Protein AF-A0A953BHZ5-F1 (afdb_monomer_lite)

Secondary structure (DSSP, 8-state):
-PPP-PPPPPPPPP----------PPP---HHHHHHHHHHHHHHHHHHHHHHHHHHHHHHHHHHHTS--TT-TT---PPPPPGGGSPPGGGGTTTEEEEETT--EEE-SEEEEEP-SS-S-HHHHHHH--EEEEE-TTS-EEEEEGGGEEEEEE--HHHHHHHHHHHHHHHHHHHTTTT---TTHHHHHHTTS--PPPPPPP-PPP-

Structure (mmCIF, N/CA/C/O backbone):
data_AF-A0A953BHZ5-F1
#
_entry.id   AF-A0A953BHZ5-F1
#
loop_
_atom_site.group_PDB
_atom_site.id
_atom_site.type_symbol
_atom_site.label_atom_id
_atom_site.label_alt_id
_atom_site.label_comp_id
_atom_site.label_asym_id
_atom_site.label_entity_id
_atom_site.label_seq_id
_atom_site.pdbx_PDB_ins_code
_atom_site.Cartn_x
_atom_site.Cartn_y
_atom_site.Cartn_z
_atom_site.occupancy
_atom_site.B_iso_or_equiv
_atom_site.auth_seq_id
_atom_site.auth_comp_id
_atom_site.auth_asym_id
_atom_site.auth_atom_id
_atom_site.pdbx_PDB_model_num
ATOM 1 N N . MET A 1 1 ? 44.489 64.946 13.881 1.00 49.59 1 MET A N 1
ATOM 2 C CA . MET A 1 1 ? 44.873 63.813 13.007 1.00 49.59 1 MET A CA 1
ATOM 3 C C . MET A 1 1 ? 43.611 63.263 12.348 1.00 49.59 1 MET A C 1
ATOM 5 O O . MET A 1 1 ? 42.701 62.880 13.067 1.00 49.59 1 MET A O 1
ATOM 9 N N . LYS A 1 2 ? 43.493 63.320 11.013 1.00 44.53 2 LYS A N 1
ATOM 10 C CA . LYS A 1 2 ? 42.310 62.836 10.271 1.00 44.53 2 LYS A CA 1
ATOM 11 C C . LYS A 1 2 ? 42.587 61.427 9.719 1.00 44.53 2 LYS A C 1
ATOM 13 O O . LYS A 1 2 ? 43.644 61.246 9.113 1.00 44.53 2 LYS A O 1
ATOM 18 N N . PRO A 1 3 ? 41.686 60.444 9.890 1.00 64.62 3 PRO A N 1
ATOM 19 C CA . PRO A 1 3 ? 41.911 59.090 9.399 1.00 64.62 3 PRO A CA 1
ATOM 20 C C . PRO A 1 3 ? 41.719 59.022 7.876 1.00 64.62 3 PRO A C 1
ATOM 22 O O . PRO A 1 3 ? 40.697 59.449 7.335 1.00 64.62 3 PRO A O 1
ATOM 25 N N . ARG A 1 4 ? 42.722 58.481 7.175 1.00 62.97 4 ARG A N 1
ATOM 26 C CA . ARG A 1 4 ? 42.679 58.184 5.735 1.00 62.97 4 ARG A CA 1
ATOM 27 C C . ARG A 1 4 ? 41.735 57.003 5.485 1.00 62.97 4 ARG A C 1
ATOM 29 O O . ARG A 1 4 ? 41.960 55.902 5.976 1.00 62.97 4 ARG A O 1
ATOM 36 N N . ARG A 1 5 ? 40.677 57.238 4.707 1.00 63.53 5 ARG A N 1
ATOM 37 C CA . ARG A 1 5 ? 39.703 56.226 4.273 1.0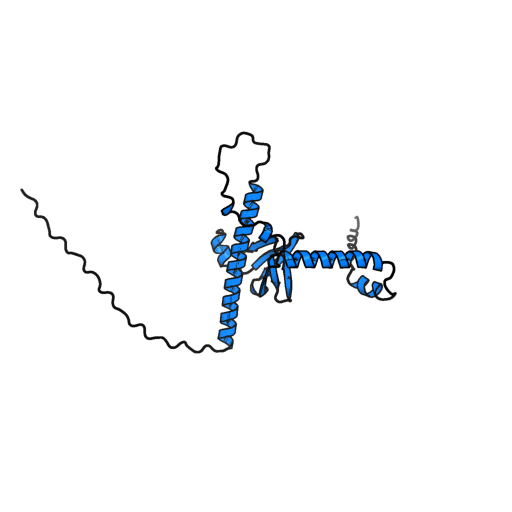0 63.53 5 ARG A CA 1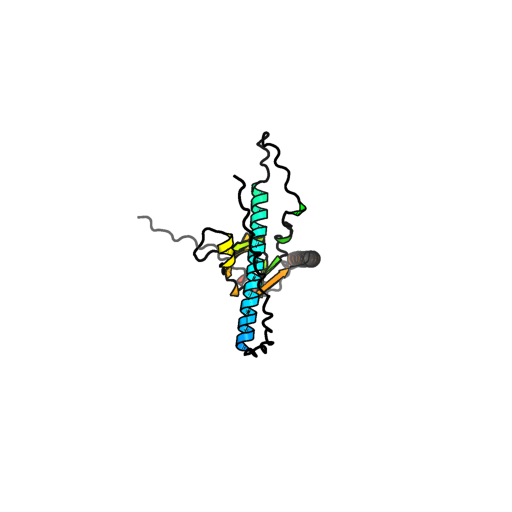
ATOM 38 C C . ARG A 1 5 ? 40.281 55.454 3.079 1.00 63.53 5 ARG A C 1
ATOM 40 O O . ARG A 1 5 ? 40.497 56.045 2.025 1.00 63.53 5 ARG A O 1
ATOM 47 N N . ASN A 1 6 ? 40.531 54.154 3.241 1.00 61.38 6 ASN A N 1
ATOM 48 C CA . ASN A 1 6 ? 40.990 53.287 2.150 1.00 61.38 6 ASN A CA 1
ATOM 49 C C . ASN A 1 6 ? 39.843 52.965 1.168 1.00 61.38 6 ASN A C 1
ATOM 51 O O . ASN A 1 6 ? 38.732 52.654 1.612 1.00 61.38 6 ASN A O 1
ATOM 55 N N . PRO A 1 7 ? 40.087 52.997 -0.156 1.00 68.69 7 PRO A N 1
ATOM 56 C CA . PRO A 1 7 ? 39.079 52.664 -1.156 1.00 68.69 7 PRO A CA 1
ATOM 57 C C . PRO A 1 7 ? 38.814 51.149 -1.175 1.00 68.69 7 PRO A C 1
ATOM 59 O O . PRO A 1 7 ? 39.705 50.342 -1.436 1.00 68.69 7 PRO A O 1
ATOM 62 N N . ARG A 1 8 ? 37.565 50.753 -0.897 1.00 66.50 8 ARG A N 1
ATOM 63 C CA . ARG A 1 8 ? 37.093 49.364 -1.017 1.00 66.50 8 ARG A CA 1
ATOM 64 C C . ARG A 1 8 ? 37.130 48.928 -2.489 1.00 66.50 8 ARG A C 1
ATOM 66 O O . ARG A 1 8 ? 36.392 49.472 -3.309 1.00 66.50 8 ARG A O 1
ATOM 73 N N . LYS A 1 9 ? 37.955 47.924 -2.811 1.00 69.81 9 LYS A N 1
ATOM 74 C CA . LYS A 1 9 ? 37.914 47.197 -4.092 1.00 69.81 9 LYS A CA 1
ATOM 75 C C . LYS A 1 9 ? 36.549 46.515 -4.231 1.00 69.81 9 LYS A C 1
ATOM 77 O O . LYS A 1 9 ? 36.173 45.716 -3.377 1.00 69.81 9 LYS A O 1
ATOM 82 N N . LYS A 1 10 ? 35.803 46.846 -5.289 1.00 70.94 10 LYS A N 1
ATOM 83 C CA . LYS A 1 10 ? 34.550 46.160 -5.631 1.00 70.94 10 LYS A CA 1
ATOM 84 C C . LYS A 1 10 ? 34.879 44.720 -6.066 1.00 70.94 10 LYS A C 1
ATOM 86 O O . LYS A 1 10 ? 35.786 44.562 -6.884 1.00 70.94 10 LYS A O 1
ATOM 91 N N . PRO A 1 11 ? 34.198 43.689 -5.538 1.00 69.75 11 PRO A N 1
ATOM 92 C CA . PRO A 1 11 ? 34.413 42.313 -5.972 1.00 69.75 11 PRO A CA 1
ATOM 93 C C . PRO A 1 11 ? 33.976 42.162 -7.433 1.00 69.75 11 PRO A C 1
ATOM 95 O O . PRO A 1 11 ? 32.885 42.591 -7.812 1.00 69.75 11 PRO A O 1
ATOM 98 N N . ALA A 1 12 ? 34.856 41.595 -8.258 1.00 73.38 12 ALA A N 1
ATOM 99 C CA . ALA A 1 12 ? 34.565 41.286 -9.650 1.00 73.38 12 ALA A CA 1
ATOM 100 C C . ALA A 1 12 ? 33.482 40.200 -9.707 1.00 73.38 12 ALA A C 1
ATOM 102 O O . ALA A 1 12 ? 33.640 39.129 -9.123 1.00 73.38 12 ALA A O 1
ATOM 103 N N . ILE A 1 13 ? 32.374 40.495 -10.386 1.00 72.50 13 ILE A N 1
ATOM 104 C CA . ILE A 1 13 ? 31.293 39.539 -10.630 1.00 72.50 13 ILE A CA 1
ATOM 105 C C . ILE A 1 13 ? 31.841 38.489 -11.609 1.00 72.50 13 ILE A C 1
ATOM 107 O O . ILE A 1 13 ? 32.230 38.871 -12.715 1.00 72.50 13 ILE A O 1
ATOM 111 N N . PRO A 1 14 ? 31.912 37.196 -11.241 1.00 72.25 14 PRO A N 1
ATOM 112 C CA . PRO A 1 14 ? 32.393 36.168 -12.149 1.00 72.25 14 PRO A CA 1
ATOM 113 C C . PRO A 1 14 ? 31.423 36.047 -13.326 1.00 72.25 14 PRO A 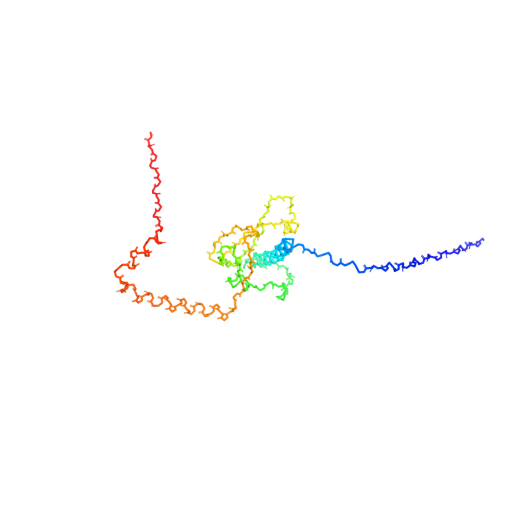C 1
ATOM 115 O O . PRO A 1 14 ? 30.238 35.745 -13.165 1.00 72.25 14 PRO A O 1
ATOM 118 N N . THR A 1 15 ? 31.933 36.315 -14.523 1.00 69.88 15 THR A N 1
ATOM 119 C CA . THR A 1 15 ? 31.219 36.157 -15.786 1.00 69.88 15 THR A CA 1
ATOM 120 C C . THR A 1 15 ? 30.812 34.693 -15.920 1.00 69.88 15 THR A C 1
ATOM 122 O O . THR A 1 15 ? 31.653 33.806 -16.031 1.00 69.88 15 THR A O 1
ATOM 125 N N . ARG A 1 16 ? 29.503 34.432 -15.856 1.00 66.44 16 ARG A N 1
ATOM 126 C CA . ARG A 1 16 ? 28.899 33.101 -15.965 1.00 66.44 16 ARG A CA 1
ATOM 127 C C . ARG A 1 16 ? 29.216 32.509 -17.340 1.00 66.44 16 ARG A C 1
ATOM 129 O O . ARG A 1 16 ? 28.520 32.789 -18.314 1.00 66.44 16 ARG A O 1
ATOM 136 N N . THR A 1 17 ? 30.264 31.693 -17.410 1.00 70.19 17 THR A N 1
ATOM 137 C CA . THR A 1 17 ? 30.635 30.904 -18.586 1.00 70.19 17 THR A CA 1
ATOM 138 C C . THR A 1 17 ? 29.455 30.009 -18.959 1.00 70.19 17 THR A C 1
ATOM 140 O O . THR A 1 17 ? 29.162 29.023 -18.283 1.00 70.19 17 THR A O 1
ATOM 143 N N . LYS A 1 18 ? 28.722 30.377 -2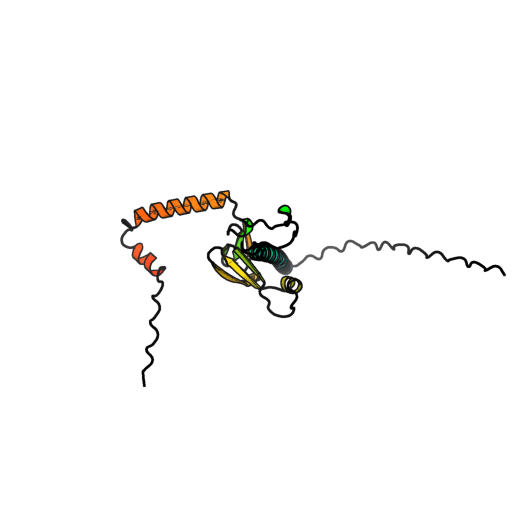0.017 1.00 63.72 18 LYS A N 1
ATOM 144 C CA . LYS A 1 18 ? 27.714 29.512 -20.637 1.00 63.72 18 LYS A CA 1
ATOM 145 C C . LYS A 1 18 ? 28.452 28.344 -21.289 1.00 63.72 18 LYS A C 1
ATOM 147 O O . LYS A 1 18 ? 28.845 28.424 -22.447 1.00 63.72 18 LYS A O 1
ATOM 152 N N . LEU A 1 19 ? 28.653 27.267 -20.534 1.00 69.12 19 LEU A N 1
ATOM 153 C CA . LEU A 1 19 ? 28.987 25.966 -21.098 1.00 69.12 19 LEU A CA 1
ATOM 154 C C . LEU A 1 19 ? 27.806 25.548 -21.977 1.00 69.12 19 LEU A C 1
ATOM 156 O O . LEU A 1 19 ? 26.743 25.182 -21.476 1.00 69.12 19 LEU A O 1
ATOM 160 N N . ALA A 1 20 ? 27.979 25.679 -23.292 1.00 65.94 20 ALA A N 1
ATOM 161 C CA . ALA A 1 20 ? 27.072 25.121 -24.278 1.00 65.94 20 ALA A CA 1
ATOM 162 C C . ALA A 1 20 ? 27.096 23.599 -24.105 1.00 65.94 20 ALA A C 1
ATOM 164 O O . ALA A 1 20 ? 27.998 22.910 -24.574 1.00 65.94 20 ALA A O 1
ATOM 165 N N . ARG A 1 21 ? 26.140 23.082 -23.331 1.00 70.88 21 ARG A N 1
ATOM 166 C CA . ARG A 1 21 ? 25.959 21.652 -23.124 1.00 70.88 21 ARG A CA 1
ATOM 167 C C . ARG A 1 21 ? 25.424 21.094 -24.438 1.00 70.88 21 ARG A C 1
ATOM 169 O O . ARG A 1 21 ? 24.239 21.234 -24.727 1.00 70.88 21 ARG A O 1
ATOM 176 N N . SER A 1 22 ? 26.315 20.538 -25.256 1.00 70.12 22 SER A N 1
ATOM 177 C CA . SER A 1 22 ? 25.935 19.807 -26.462 1.00 70.12 22 SER A CA 1
ATOM 178 C C . SER A 1 22 ? 24.853 18.786 -26.096 1.00 70.12 22 SER A C 1
ATOM 180 O O . SER A 1 22 ? 24.997 18.126 -25.060 1.00 70.12 22 SER A O 1
ATOM 182 N N . PRO A 1 23 ? 23.772 18.658 -26.886 1.00 73.31 23 PRO A N 1
ATOM 183 C CA . PRO A 1 23 ? 22.735 17.674 -26.618 1.00 73.31 23 PRO A CA 1
ATOM 184 C C . PRO A 1 23 ? 23.386 16.293 -26.675 1.00 73.31 23 PRO A C 1
ATOM 186 O O . PRO A 1 23 ? 23.753 15.807 -27.745 1.00 73.31 23 PRO A O 1
ATOM 189 N N . GLN A 1 24 ? 23.601 15.688 -25.507 1.00 73.94 24 GLN A N 1
ATOM 190 C CA . GLN A 1 24 ? 24.034 14.303 -25.424 1.00 73.94 24 GLN A CA 1
ATOM 191 C C . GLN A 1 24 ? 22.943 13.484 -26.109 1.00 73.94 24 GLN A C 1
ATOM 193 O O . GLN A 1 24 ? 21.808 13.445 -25.637 1.00 73.94 24 GLN A O 1
ATOM 198 N N . ARG A 1 25 ? 23.269 12.896 -27.268 1.00 69.00 25 ARG A N 1
ATOM 199 C CA . ARG A 1 25 ? 22.398 11.924 -27.932 1.00 69.00 25 ARG A CA 1
ATOM 200 C C . ARG A 1 25 ? 22.030 10.877 -26.889 1.00 69.00 25 ARG A C 1
ATOM 202 O O . ARG A 1 25 ? 22.928 10.267 -26.312 1.00 69.00 25 ARG A O 1
ATOM 209 N N . ALA A 1 26 ? 20.734 10.724 -26.631 1.00 77.19 26 ALA A N 1
ATOM 210 C CA . ALA A 1 26 ? 20.235 9.709 -25.719 1.00 77.19 26 ALA A CA 1
ATOM 211 C C . ALA A 1 26 ? 20.806 8.357 -26.158 1.00 77.19 26 ALA A C 1
ATOM 213 O O . ALA A 1 26 ? 20.585 7.931 -27.294 1.00 77.19 26 ALA A O 1
ATOM 214 N N . ALA A 1 27 ? 21.602 7.730 -25.292 1.00 79.94 27 ALA A N 1
ATOM 215 C CA . ALA A 1 27 ? 22.074 6.381 -25.543 1.00 79.94 27 ALA A CA 1
ATOM 216 C C . ALA A 1 27 ? 20.844 5.475 -25.675 1.00 79.94 27 ALA A C 1
ATOM 218 O O . ALA A 1 27 ? 19.957 5.489 -24.820 1.00 79.94 27 ALA A O 1
ATOM 219 N N . THR A 1 28 ? 20.763 4.729 -26.773 1.00 88.94 28 THR A N 1
ATOM 220 C CA . THR A 1 28 ? 19.708 3.741 -26.992 1.00 88.94 28 THR A CA 1
ATOM 221 C C . THR A 1 28 ? 19.878 2.621 -25.969 1.00 88.94 28 THR A C 1
ATOM 223 O O . THR A 1 28 ? 20.851 1.872 -26.039 1.00 88.94 28 THR A O 1
ATOM 226 N N . LEU A 1 29 ? 18.968 2.533 -24.999 1.00 90.50 29 LEU A N 1
ATOM 227 C CA . LEU A 1 29 ? 18.957 1.464 -23.999 1.00 90.50 29 LEU A CA 1
ATOM 228 C C . LEU A 1 29 ? 18.569 0.129 -24.654 1.00 90.50 29 LEU A C 1
ATOM 230 O O . LEU A 1 29 ? 17.667 0.085 -25.491 1.00 90.50 29 LEU A O 1
ATOM 234 N N . ASN A 1 30 ? 19.222 -0.962 -24.246 1.00 94.88 30 ASN A N 1
ATOM 235 C CA . ASN A 1 30 ? 18.794 -2.323 -24.593 1.00 94.88 30 ASN A CA 1
ATOM 236 C C . ASN A 1 30 ? 17.387 -2.579 -23.992 1.00 94.88 30 ASN A C 1
ATOM 238 O O . ASN A 1 30 ? 17.148 -2.163 -22.854 1.00 94.88 30 ASN A O 1
ATOM 242 N N . PRO A 1 31 ? 16.455 -3.257 -24.695 1.00 95.00 31 PRO A N 1
ATOM 243 C CA . PRO A 1 31 ? 15.167 -3.684 -24.142 1.00 95.00 31 PRO A CA 1
ATOM 244 C C . PRO A 1 31 ? 15.207 -4.243 -22.708 1.00 95.00 31 PRO A C 1
ATOM 246 O O . PRO A 1 31 ? 14.362 -3.876 -21.893 1.00 95.00 31 PRO A O 1
ATOM 249 N N . GLU A 1 32 ? 16.203 -5.060 -22.355 1.00 94.00 32 GLU A N 1
ATOM 250 C CA . GLU A 1 32 ? 16.345 -5.611 -20.992 1.00 94.00 32 GLU A CA 1
ATOM 251 C C . GLU A 1 32 ? 16.617 -4.526 -19.937 1.00 94.00 32 GLU A C 1
ATOM 253 O O . GLU A 1 32 ? 16.052 -4.533 -18.837 1.00 94.00 32 GLU A O 1
ATOM 258 N N . GLN A 1 33 ? 17.444 -3.540 -20.294 1.00 90.94 33 GLN A N 1
ATOM 259 C CA . GLN A 1 33 ? 17.739 -2.391 -19.438 1.00 90.94 33 GLN A CA 1
ATOM 260 C C . GLN A 1 33 ? 16.496 -1.523 -19.254 1.00 90.94 33 GLN A C 1
ATOM 262 O O . GLN A 1 33 ? 16.254 -1.023 -18.158 1.00 90.94 33 GLN A O 1
ATOM 267 N N . LEU A 1 34 ? 15.682 -1.373 -20.303 1.00 92.94 34 LEU A N 1
ATOM 268 C CA . LEU A 1 34 ? 14.434 -0.617 -20.241 1.00 92.94 34 LEU A CA 1
ATOM 269 C C . LEU A 1 34 ? 13.429 -1.271 -19.287 1.00 92.94 34 LEU A C 1
ATOM 271 O O . LEU A 1 34 ? 12.821 -0.568 -18.481 1.00 92.94 34 LEU A O 1
ATOM 275 N N . VAL A 1 35 ? 13.280 -2.599 -19.335 1.00 92.31 35 VAL A N 1
ATOM 276 C CA . VAL A 1 35 ? 12.410 -3.334 -18.401 1.00 92.31 35 VAL A CA 1
ATOM 277 C C . VAL A 1 35 ? 12.894 -3.159 -16.964 1.00 92.31 35 VAL A C 1
ATOM 279 O O . VAL A 1 35 ? 12.103 -2.785 -16.104 1.00 92.31 35 VAL A O 1
ATOM 282 N N . THR A 1 36 ? 14.196 -3.326 -16.724 1.00 90.00 36 THR A N 1
ATOM 283 C CA . THR A 1 36 ? 14.790 -3.146 -15.388 1.00 90.00 36 THR A CA 1
ATOM 284 C C . THR A 1 36 ? 14.575 -1.728 -14.862 1.00 90.00 36 THR A C 1
ATOM 286 O O . THR A 1 36 ? 14.154 -1.536 -13.724 1.00 90.00 36 THR A O 1
ATOM 289 N N . MET A 1 37 ? 14.814 -0.717 -15.699 1.00 92.75 37 MET A N 1
ATOM 290 C CA . MET A 1 37 ? 14.642 0.685 -15.323 1.00 92.75 37 MET A CA 1
ATOM 291 C C . MET A 1 37 ? 13.178 1.014 -15.015 1.00 92.75 37 MET A C 1
ATOM 293 O O . MET A 1 37 ? 12.896 1.731 -14.057 1.00 92.75 37 MET A O 1
ATOM 297 N N . ARG A 1 38 ? 12.240 0.465 -15.795 1.00 92.81 38 ARG A N 1
ATOM 298 C CA . ARG A 1 38 ? 10.802 0.613 -15.556 1.00 92.81 38 ARG A CA 1
ATOM 299 C C . ARG A 1 38 ? 10.379 -0.046 -14.243 1.00 92.81 38 ARG A C 1
ATOM 301 O O . ARG A 1 38 ? 9.579 0.534 -13.515 1.00 92.81 38 ARG A O 1
ATOM 308 N N . ASP A 1 39 ? 10.908 -1.226 -13.942 1.00 90.62 39 ASP A N 1
ATOM 309 C CA . ASP A 1 39 ? 10.585 -1.944 -12.710 1.00 90.62 39 ASP A CA 1
ATOM 310 C C . ASP A 1 39 ? 11.125 -1.202 -11.479 1.00 90.62 39 ASP A C 1
ATOM 312 O O . ASP A 1 39 ? 10.389 -1.015 -10.513 1.00 90.62 39 ASP A O 1
ATOM 316 N N . LEU A 1 40 ? 12.360 -0.690 -11.538 1.00 90.31 40 LEU A N 1
ATOM 317 C CA . LEU A 1 40 ? 12.930 0.156 -10.483 1.00 90.31 40 LEU A CA 1
ATOM 318 C C . LEU A 1 40 ? 12.131 1.448 -10.286 1.00 90.31 40 LEU A C 1
ATOM 320 O O . LEU A 1 40 ? 11.849 1.834 -9.153 1.00 90.31 40 LEU A O 1
ATOM 324 N N . PHE A 1 41 ? 11.730 2.097 -11.383 1.00 93.44 41 PHE A N 1
ATOM 325 C CA . PHE A 1 41 ? 10.872 3.279 -11.334 1.00 93.44 41 PHE A CA 1
ATOM 326 C C . PHE A 1 41 ? 9.550 2.974 -10.623 1.00 93.44 41 PHE A C 1
ATOM 328 O O . PHE A 1 41 ? 9.179 3.681 -9.688 1.00 93.44 41 PHE A O 1
ATOM 335 N N . TRP A 1 42 ? 8.862 1.899 -11.018 1.00 94.19 42 TRP A N 1
ATOM 336 C CA . TRP A 1 42 ? 7.595 1.521 -10.396 1.00 94.19 42 TRP A CA 1
ATOM 337 C C . TRP A 1 42 ? 7.750 1.141 -8.930 1.00 94.19 42 TRP A C 1
ATOM 339 O O . TRP A 1 42 ? 6.925 1.549 -8.120 1.00 94.19 42 TRP A O 1
ATOM 349 N N . GLN A 1 43 ? 8.811 0.424 -8.563 1.00 91.88 43 GLN A N 1
ATOM 350 C CA . GLN A 1 43 ? 9.102 0.140 -7.160 1.00 91.88 43 GLN A CA 1
ATOM 351 C C . GLN A 1 43 ? 9.322 1.427 -6.358 1.00 91.88 43 GLN A C 1
ATOM 353 O O . GLN A 1 43 ? 8.829 1.521 -5.239 1.00 91.88 43 GLN A O 1
ATOM 358 N N . ASN A 1 44 ? 10.000 2.436 -6.911 1.00 92.56 44 ASN A N 1
ATOM 359 C CA . ASN A 1 44 ? 10.160 3.716 -6.222 1.00 92.56 44 ASN A CA 1
ATOM 360 C C . ASN A 1 44 ? 8.817 4.438 -6.033 1.00 92.56 44 ASN A C 1
ATOM 362 O O . ASN A 1 44 ? 8.507 4.868 -4.928 1.00 92.56 44 ASN A O 1
ATOM 366 N N . VAL A 1 45 ? 7.987 4.498 -7.080 1.00 94.75 45 VAL A N 1
ATOM 367 C CA . VAL A 1 45 ? 6.644 5.102 -7.002 1.00 94.75 45 VAL A CA 1
ATOM 368 C C . VAL A 1 45 ? 5.779 4.391 -5.961 1.00 94.75 45 VAL A C 1
ATOM 370 O O . VAL A 1 45 ? 5.150 5.040 -5.127 1.00 94.75 45 VAL A O 1
ATOM 373 N N . LEU A 1 46 ? 5.766 3.054 -5.970 1.00 95.25 46 LEU A N 1
ATOM 374 C CA . LEU A 1 46 ? 5.015 2.273 -4.989 1.00 95.25 46 LEU A CA 1
ATOM 375 C C . LEU A 1 46 ? 5.519 2.533 -3.567 1.00 95.25 46 LEU A C 1
ATOM 377 O O . LEU A 1 46 ? 4.705 2.677 -2.660 1.00 95.25 46 LEU A O 1
ATOM 381 N N . ARG A 1 47 ? 6.837 2.647 -3.372 1.00 93.50 47 ARG A N 1
ATOM 382 C CA . ARG A 1 47 ? 7.437 2.956 -2.068 1.00 93.50 47 ARG A CA 1
ATOM 383 C C . ARG A 1 47 ? 6.964 4.307 -1.557 1.00 93.50 47 ARG A C 1
ATOM 385 O O . ARG A 1 47 ? 6.483 4.385 -0.435 1.00 93.50 47 ARG A O 1
ATOM 392 N N . GLU A 1 48 ? 7.056 5.347 -2.382 1.00 93.38 48 GLU A N 1
ATOM 393 C CA . GLU A 1 48 ? 6.631 6.700 -2.012 1.00 93.38 48 GLU A CA 1
ATOM 394 C C . GLU A 1 48 ? 5.143 6.745 -1.646 1.00 93.38 48 GLU A C 1
ATOM 396 O O . GLU A 1 48 ? 4.772 7.359 -0.643 1.00 93.38 48 GLU A O 1
ATOM 401 N N . MET A 1 49 ? 4.295 6.034 -2.396 1.00 95.19 49 MET A N 1
ATOM 402 C CA . MET A 1 49 ? 2.869 5.922 -2.084 1.00 95.19 49 MET A CA 1
ATOM 403 C C . MET A 1 49 ? 2.628 5.192 -0.756 1.00 95.19 49 MET A C 1
ATOM 405 O O . MET A 1 49 ? 1.910 5.711 0.095 1.00 95.19 49 MET A O 1
ATOM 409 N N . LEU A 1 50 ? 3.243 4.023 -0.539 1.00 94.06 50 LEU A N 1
ATOM 410 C CA . LEU A 1 50 ? 3.086 3.242 0.699 1.00 94.06 50 LEU A CA 1
ATOM 411 C C . LEU A 1 50 ? 3.598 4.001 1.927 1.00 94.06 50 LEU A C 1
ATOM 413 O O . LEU A 1 50 ? 2.943 4.001 2.967 1.00 94.06 50 LEU A O 1
ATOM 417 N N . THR A 1 51 ? 4.734 4.683 1.800 1.00 92.62 51 THR A N 1
ATOM 418 C CA . THR A 1 51 ? 5.285 5.547 2.847 1.00 92.62 51 THR A CA 1
ATOM 419 C C . THR A 1 51 ? 4.343 6.708 3.156 1.00 92.62 51 THR A C 1
ATOM 421 O O . THR A 1 51 ? 4.048 6.955 4.324 1.00 92.62 51 THR A O 1
ATOM 424 N N . SER A 1 52 ? 3.801 7.376 2.134 1.00 93.00 52 SER A N 1
ATOM 425 C CA . SER A 1 52 ? 2.826 8.458 2.331 1.00 93.00 52 SER A CA 1
ATOM 426 C C . SER A 1 52 ? 1.573 7.964 3.060 1.00 93.00 52 SER A C 1
ATOM 428 O O . SER A 1 52 ? 1.118 8.594 4.013 1.00 93.00 52 SER A O 1
ATOM 430 N N . LEU A 1 53 ? 1.057 6.795 2.668 1.00 93.50 53 LEU A N 1
ATOM 431 C CA . LEU A 1 53 ? -0.088 6.158 3.321 1.00 93.50 53 LEU A CA 1
ATOM 432 C C . LEU A 1 53 ? 0.216 5.749 4.765 1.00 93.50 53 LEU A C 1
ATOM 434 O O . LEU A 1 53 ? -0.640 5.902 5.631 1.00 93.50 53 LEU A O 1
ATOM 438 N N . SER A 1 54 ? 1.427 5.265 5.047 1.00 92.94 54 SER A N 1
ATOM 439 C CA . SER A 1 54 ? 1.850 4.951 6.413 1.00 92.94 54 SER A CA 1
ATOM 440 C C . SER A 1 54 ? 1.868 6.195 7.296 1.00 92.94 54 SER A C 1
ATOM 442 O O . SER A 1 54 ? 1.421 6.124 8.437 1.00 92.94 54 SER A O 1
ATOM 444 N N . ILE A 1 55 ? 2.372 7.325 6.791 1.00 91.88 55 ILE A N 1
ATOM 445 C CA . ILE A 1 55 ? 2.387 8.591 7.537 1.00 91.88 55 ILE A CA 1
ATOM 446 C C . ILE A 1 55 ? 0.949 9.030 7.838 1.00 91.88 55 ILE A C 1
ATOM 448 O O . ILE A 1 55 ? 0.635 9.334 8.987 1.00 91.88 55 ILE A O 1
ATOM 452 N N . MET A 1 56 ? 0.058 8.990 6.842 1.00 93.12 56 MET A N 1
ATOM 453 C CA . MET A 1 56 ? -1.363 9.315 7.031 1.00 93.12 56 MET A CA 1
ATOM 454 C C . MET A 1 56 ? -2.037 8.383 8.049 1.00 93.12 56 MET A C 1
ATOM 456 O O . MET A 1 56 ? -2.770 8.846 8.919 1.00 93.12 56 MET A O 1
ATOM 460 N N . SER A 1 57 ? -1.758 7.078 7.988 1.00 91.69 57 SER A N 1
ATOM 461 C CA . SER A 1 57 ? -2.310 6.092 8.924 1.00 91.69 57 SER A CA 1
ATOM 462 C C . SER A 1 57 ? -1.843 6.339 10.365 1.00 91.69 57 SER A C 1
ATOM 464 O O . SER A 1 57 ? -2.648 6.276 11.292 1.00 91.69 57 SER A O 1
ATOM 466 N N . GLN A 1 58 ? -0.569 6.690 10.563 1.00 90.56 58 GLN A N 1
ATOM 467 C CA . GLN A 1 58 ? -0.035 7.045 11.882 1.00 90.56 58 GLN A CA 1
ATOM 468 C C . GLN A 1 58 ? -0.636 8.348 12.420 1.00 90.56 58 GLN A C 1
ATOM 470 O O . GLN A 1 58 ? -0.925 8.436 13.611 1.00 90.56 58 GLN A O 1
ATOM 475 N N . GLN A 1 59 ? -0.856 9.346 11.558 1.00 90.38 59 GLN A N 1
ATOM 476 C CA . GLN A 1 59 ? -1.516 10.599 11.938 1.00 90.38 59 GLN A CA 1
ATOM 477 C C . GLN A 1 59 ? -2.953 10.363 12.414 1.00 90.38 59 GLN A C 1
ATOM 479 O O . GLN A 1 59 ? -3.346 10.913 13.441 1.00 90.38 59 GLN A O 1
ATOM 484 N N . LEU A 1 60 ? -3.710 9.513 11.713 1.00 89.88 60 LEU A N 1
ATOM 485 C CA . LEU A 1 60 ? -5.062 9.126 12.123 1.00 89.88 60 LEU A CA 1
ATOM 486 C C . LEU A 1 60 ? -5.054 8.397 13.477 1.00 89.88 60 LEU A C 1
ATOM 488 O O . LEU A 1 60 ? -5.786 8.787 14.382 1.00 89.88 60 LEU A O 1
ATOM 492 N N . ALA A 1 61 ? -4.166 7.415 13.663 1.00 89.00 61 ALA A N 1
ATOM 493 C CA . ALA A 1 61 ? -4.050 6.682 14.928 1.00 89.00 61 ALA A CA 1
ATOM 494 C C . ALA A 1 61 ? -3.637 7.584 16.113 1.00 89.00 61 ALA A C 1
ATOM 496 O O . ALA A 1 61 ? -4.108 7.410 17.242 1.00 89.00 61 ALA A O 1
ATOM 497 N N . ALA A 1 62 ? -2.767 8.570 15.870 1.00 88.38 62 ALA A N 1
ATOM 498 C CA . ALA A 1 62 ? -2.381 9.558 16.874 1.00 88.38 62 ALA A CA 1
ATOM 499 C C . ALA A 1 62 ? -3.547 10.491 17.240 1.00 88.38 62 ALA A C 1
ATOM 501 O O . ALA A 1 62 ? -3.732 10.790 18.419 1.00 88.38 62 ALA A O 1
ATOM 502 N N . ALA A 1 63 ? -4.350 10.912 16.256 1.00 86.75 63 ALA A N 1
ATOM 503 C CA . ALA A 1 63 ? -5.537 11.732 16.486 1.00 86.75 63 ALA A CA 1
ATOM 504 C C . ALA A 1 63 ? -6.610 10.982 17.296 1.00 86.75 63 ALA A C 1
ATOM 506 O O . ALA A 1 63 ? -7.189 11.556 18.216 1.00 86.75 63 ALA A O 1
ATOM 507 N N . GLU A 1 64 ? -6.826 9.691 17.020 1.00 86.81 64 GLU A N 1
ATOM 508 C CA . GLU A 1 64 ? -7.735 8.839 17.802 1.00 86.81 64 GLU A CA 1
ATOM 509 C C . GLU A 1 64 ? -7.273 8.678 19.257 1.00 86.81 64 GLU A C 1
ATOM 511 O O . GLU A 1 64 ? -8.085 8.730 20.178 1.00 86.81 64 GLU A O 1
ATOM 516 N N . SER A 1 65 ? -5.961 8.550 19.479 1.00 86.31 65 SER A N 1
ATOM 517 C CA . SER A 1 65 ? -5.382 8.410 20.824 1.00 86.31 65 SER A CA 1
ATOM 518 C C . SER A 1 65 ? -5.455 9.698 21.655 1.00 86.31 65 SER A C 1
ATOM 520 O O . SER A 1 65 ? -5.388 9.641 22.880 1.00 86.31 65 SER A O 1
ATOM 522 N N . GLN A 1 66 ? -5.573 10.859 21.004 1.00 79.12 66 GLN A N 1
ATOM 523 C CA . GLN A 1 66 ? -5.726 12.167 21.651 1.00 79.12 66 GLN A CA 1
ATOM 524 C C . GLN A 1 66 ? -7.190 12.561 21.876 1.00 79.12 66 GLN A C 1
ATOM 526 O O . GLN A 1 66 ? -7.447 13.635 22.424 1.00 79.12 66 GLN A O 1
ATOM 531 N N . ALA A 1 67 ? -8.152 11.726 21.468 1.00 73.81 67 ALA A N 1
ATOM 532 C CA . ALA A 1 67 ? -9.556 11.992 21.731 1.00 73.81 67 ALA A CA 1
ATOM 533 C C . ALA A 1 67 ? -9.762 12.142 23.252 1.00 73.81 67 ALA A C 1
ATOM 535 O O . ALA A 1 67 ? -9.398 11.235 24.007 1.00 73.81 67 ALA A O 1
ATOM 536 N N . PRO A 1 68 ? -10.302 13.282 23.725 1.00 63.59 68 PRO A N 1
ATOM 537 C CA . PRO A 1 68 ? -10.377 13.580 25.145 1.00 63.59 68 PRO A CA 1
ATOM 538 C C . PRO A 1 68 ? -11.238 12.527 25.838 1.00 63.59 68 PRO A C 1
ATOM 540 O O . PRO A 1 68 ? -12.457 12.477 25.658 1.00 63.59 68 PRO A O 1
ATOM 543 N N . SER A 1 69 ? -10.604 11.684 26.655 1.00 65.94 69 SER A N 1
ATOM 544 C CA . SER A 1 69 ? -11.319 10.909 27.659 1.00 65.94 69 SER A CA 1
ATOM 545 C C . SER A 1 69 ? -12.077 11.912 28.517 1.00 65.94 69 SER A C 1
ATOM 547 O O . SER A 1 69 ? -11.462 12.822 29.071 1.00 65.94 69 SER A O 1
ATOM 549 N N . ALA A 1 70 ? -13.400 11.776 28.588 1.00 63.41 70 ALA A N 1
ATOM 550 C CA . ALA A 1 70 ? -14.345 12.745 29.149 1.00 63.41 70 ALA A CA 1
ATOM 551 C C . ALA A 1 70 ? -14.179 13.065 30.657 1.00 63.41 70 ALA A C 1
ATOM 553 O O . ALA A 1 70 ? -15.115 13.550 31.289 1.00 63.41 70 ALA A O 1
ATOM 554 N N . THR A 1 71 ? -13.019 12.789 31.252 1.00 62.22 71 THR A N 1
ATOM 555 C CA . THR A 1 71 ? -12.794 12.768 32.698 1.00 62.22 71 THR A CA 1
ATOM 556 C C . THR A 1 71 ? -11.923 13.919 33.220 1.00 62.22 71 THR A C 1
ATOM 558 O O . THR A 1 71 ? -11.989 14.192 34.413 1.00 62.22 71 THR A O 1
ATOM 561 N N . ASP A 1 72 ? -11.187 14.659 32.379 1.00 58.28 72 ASP A N 1
ATOM 562 C CA . ASP A 1 72 ? -10.289 15.728 32.856 1.00 58.28 72 ASP A CA 1
ATOM 563 C C . ASP A 1 72 ? -10.804 17.136 32.523 1.00 58.28 72 ASP A C 1
ATOM 565 O O . ASP A 1 72 ? -10.547 17.714 31.468 1.00 58.28 72 ASP A O 1
ATOM 569 N N . ALA A 1 73 ? -11.530 17.718 33.479 1.00 60.56 73 ALA A N 1
ATOM 570 C CA . ALA A 1 73 ? -12.182 19.026 33.390 1.00 60.56 73 ALA A CA 1
ATOM 571 C C . ALA A 1 73 ? -11.237 20.251 33.506 1.00 60.56 73 ALA A C 1
ATOM 573 O O . ALA A 1 73 ? -11.705 21.343 33.829 1.00 60.56 73 ALA A O 1
ATOM 574 N N . GLN A 1 74 ? -9.923 20.112 33.280 1.00 60.88 74 GLN A N 1
ATOM 575 C CA . GLN A 1 74 ? -8.958 21.210 33.493 1.00 60.88 74 GLN A CA 1
ATOM 576 C C . GLN A 1 74 ? -7.847 21.362 32.434 1.00 60.88 74 GLN A C 1
ATOM 578 O O . GLN A 1 74 ? -6.889 22.094 32.671 1.00 60.88 74 GLN A O 1
ATOM 583 N N . ALA A 1 75 ? -7.959 20.754 31.248 1.00 58.47 75 ALA A N 1
ATOM 584 C CA . ALA A 1 75 ? -6.959 20.958 30.194 1.00 58.47 75 ALA A CA 1
ATOM 585 C C . ALA A 1 75 ? -7.197 22.260 29.399 1.00 58.47 75 ALA A C 1
ATOM 587 O O . ALA A 1 75 ? -8.188 22.442 28.693 1.00 58.47 75 ALA A O 1
ATOM 588 N N . GLU A 1 76 ? -6.243 23.165 29.559 1.00 64.06 76 GLU A N 1
ATOM 589 C CA . GLU A 1 76 ? -6.121 24.514 29.021 1.00 64.06 76 GLU A CA 1
ATOM 590 C C . GLU A 1 76 ? -5.973 24.534 27.480 1.00 64.06 76 GLU A C 1
ATOM 592 O O . GLU A 1 76 ? -4.999 24.040 26.920 1.00 64.06 76 GLU A O 1
ATOM 597 N N . SER A 1 77 ? -7.000 25.067 26.806 1.00 63.78 77 SER A N 1
ATOM 598 C CA . SER A 1 77 ? -7.004 25.889 25.574 1.00 63.78 77 SER A CA 1
ATOM 599 C C . SER A 1 77 ? -5.947 25.687 24.464 1.00 63.78 77 SER A C 1
ATOM 601 O O . SER A 1 77 ? -5.558 26.654 23.803 1.00 63.78 77 SER A O 1
ATOM 603 N N . ALA A 1 78 ? -5.544 24.458 24.140 1.00 70.94 78 ALA A N 1
ATOM 604 C CA . ALA A 1 78 ? -4.936 24.213 22.831 1.00 70.94 78 ALA A CA 1
ATOM 605 C C . ALA A 1 78 ? -5.988 24.479 21.725 1.00 70.94 78 ALA A C 1
ATOM 607 O O . ALA A 1 78 ? -7.099 23.945 21.808 1.00 70.94 78 ALA A O 1
ATOM 608 N N . PRO A 1 79 ? -5.696 25.315 20.708 1.00 76.94 79 PRO A N 1
ATOM 609 C CA . PRO A 1 79 ? -6.630 25.550 19.613 1.00 76.94 79 PRO A CA 1
ATOM 610 C C . PRO A 1 79 ? -6.917 24.227 18.885 1.00 76.94 79 PRO A C 1
ATOM 612 O O . PRO A 1 79 ? -5.983 23.454 18.654 1.00 76.94 79 PRO A O 1
ATOM 615 N N . PRO A 1 80 ? -8.186 23.945 18.531 1.00 73.81 80 PRO A N 1
ATOM 616 C CA . PRO A 1 80 ? -8.537 22.720 17.828 1.00 73.81 80 PRO A CA 1
ATOM 617 C C . PRO A 1 80 ? -7.753 22.635 16.509 1.00 73.81 80 PRO A C 1
ATOM 619 O O . PRO A 1 80 ? -7.623 23.653 15.820 1.00 73.81 80 PRO A O 1
ATOM 622 N N . PRO A 1 81 ? -7.211 21.455 16.154 1.00 72.19 81 PRO A N 1
ATOM 623 C CA . PRO A 1 81 ? -6.517 21.276 14.887 1.00 72.19 81 PRO A CA 1
ATOM 624 C C . PRO A 1 81 ? -7.461 21.614 13.729 1.00 72.19 81 PRO A C 1
ATOM 626 O O . PRO A 1 81 ? -8.636 21.244 13.745 1.00 72.19 81 PRO A O 1
ATOM 629 N N . ASP A 1 82 ? -6.947 22.336 12.733 1.00 80.00 82 ASP A N 1
ATOM 630 C CA . ASP A 1 82 ? -7.722 22.732 11.560 1.00 80.00 82 ASP A CA 1
ATOM 631 C C . ASP A 1 82 ? -8.176 21.467 10.800 1.00 80.00 82 ASP A C 1
ATOM 633 O O . ASP A 1 82 ? -7.313 20.697 10.348 1.00 80.00 82 ASP A O 1
ATOM 637 N N . PRO A 1 83 ? -9.495 21.218 10.649 1.00 72.19 83 PRO A N 1
ATOM 638 C CA . PRO A 1 83 ? -10.018 20.007 10.016 1.00 72.19 83 PRO A CA 1
ATOM 639 C C . PRO A 1 83 ? -9.547 19.834 8.569 1.00 72.19 83 PRO A C 1
ATOM 641 O O . PRO A 1 83 ? -9.545 18.714 8.066 1.00 72.19 83 PRO A O 1
ATOM 644 N N . ALA A 1 84 ? -9.101 20.906 7.905 1.00 76.50 84 ALA A N 1
ATOM 645 C CA . ALA A 1 84 ? -8.544 20.837 6.556 1.00 76.50 84 ALA A CA 1
ATOM 646 C C . ALA A 1 84 ? -7.182 20.118 6.478 1.00 76.50 84 ALA A C 1
ATOM 648 O O . ALA A 1 84 ? -6.739 19.767 5.385 1.00 76.50 84 ALA A O 1
ATOM 649 N N . THR A 1 85 ? -6.509 19.906 7.613 1.00 80.19 85 THR A N 1
ATOM 650 C CA . THR A 1 85 ? -5.164 19.304 7.660 1.00 80.19 85 THR A CA 1
ATOM 651 C C . THR A 1 85 ? -5.198 17.808 7.973 1.00 80.19 85 THR A C 1
ATOM 653 O O . THR A 1 85 ? -4.187 17.125 7.810 1.00 80.19 85 THR A O 1
ATOM 656 N N . LEU A 1 86 ? -6.337 17.287 8.440 1.00 77.69 86 LEU A N 1
ATOM 657 C CA . LEU A 1 86 ? -6.455 15.883 8.813 1.00 77.69 86 LEU A CA 1
ATOM 658 C C . LEU A 1 86 ? -6.680 15.007 7.568 1.00 77.69 86 LEU A C 1
ATOM 660 O O . LEU A 1 86 ? -7.471 15.377 6.697 1.00 77.69 86 LEU A O 1
ATOM 664 N N . PRO A 1 87 ? -6.004 13.847 7.467 1.00 84.31 87 PRO A N 1
ATOM 665 C CA . PRO A 1 87 ? -6.274 12.880 6.410 1.00 84.31 87 PRO A CA 1
ATOM 666 C C . PRO A 1 87 ? -7.741 12.443 6.444 1.00 84.31 87 PRO A C 1
ATOM 668 O O . PRO A 1 87 ? -8.299 12.235 7.520 1.00 84.31 87 PRO A O 1
ATOM 671 N N . ASP A 1 88 ? -8.353 12.262 5.274 1.00 87.56 88 ASP A N 1
ATOM 672 C CA . ASP A 1 88 ? -9.708 11.718 5.188 1.00 87.56 88 ASP A CA 1
ATOM 673 C C . ASP A 1 88 ? -9.717 10.262 5.705 1.00 87.56 88 ASP A C 1
ATOM 675 O O . ASP A 1 88 ? -9.069 9.399 5.097 1.00 87.56 88 ASP A O 1
ATOM 679 N N . PRO A 1 89 ? -10.438 9.950 6.801 1.00 86.81 89 PRO A N 1
ATOM 680 C CA . PRO A 1 89 ? -10.501 8.593 7.342 1.00 86.81 89 PRO A CA 1
ATOM 681 C C . PRO A 1 89 ? -11.153 7.607 6.364 1.00 86.81 89 PRO A C 1
ATOM 683 O O . PRO A 1 89 ? -10.894 6.406 6.445 1.00 86.81 89 PRO A O 1
ATOM 686 N N . SER A 1 90 ? -11.950 8.091 5.399 1.00 87.75 90 SER A N 1
ATOM 687 C CA . SER A 1 90 ? -12.593 7.246 4.387 1.00 87.75 90 SER A CA 1
ATOM 688 C C . SER A 1 90 ? -11.595 6.548 3.458 1.00 87.75 90 SER A C 1
ATOM 690 O O . SER A 1 90 ? -11.936 5.571 2.797 1.00 87.75 90 SER A O 1
ATOM 692 N N . LEU A 1 91 ? -10.339 7.000 3.433 1.00 88.88 91 LEU A N 1
ATOM 693 C CA . LEU A 1 91 ? -9.287 6.406 2.617 1.00 88.88 91 LEU A CA 1
ATOM 694 C C . LEU A 1 91 ? -8.880 4.996 3.092 1.00 88.88 91 LEU A C 1
ATOM 696 O O . LEU A 1 91 ? -8.407 4.191 2.286 1.00 88.88 91 LEU A O 1
ATOM 700 N N . PHE A 1 92 ? -9.099 4.687 4.374 1.00 92.69 92 PHE A N 1
ATOM 701 C CA . PHE A 1 92 ? -8.718 3.429 5.029 1.00 92.69 92 PHE A CA 1
ATOM 702 C C . PHE A 1 92 ? -9.916 2.509 5.332 1.00 92.69 92 PHE A C 1
ATOM 704 O O . PHE A 1 92 ? -9.798 1.538 6.076 1.00 92.69 92 PHE A O 1
ATOM 711 N N . ASP A 1 93 ? -11.075 2.770 4.724 1.00 89.06 93 ASP A N 1
ATOM 712 C CA . ASP A 1 93 ? -12.295 1.966 4.889 1.00 89.06 93 ASP A CA 1
ATOM 713 C C . ASP A 1 93 ? -12.299 0.659 4.061 1.00 89.06 93 ASP A C 1
ATOM 715 O O . ASP A 1 93 ? -13.288 -0.074 4.025 1.00 89.06 93 ASP A O 1
ATOM 719 N N . GLY A 1 94 ? -11.195 0.362 3.368 1.00 88.62 94 GLY A N 1
ATOM 720 C CA . GLY A 1 94 ? -11.047 -0.788 2.476 1.00 88.62 94 GLY A CA 1
ATOM 721 C C . GLY A 1 94 ? -11.321 -0.513 0.994 1.00 88.62 94 GLY A C 1
ATOM 722 O O . GLY A 1 94 ? -11.141 -1.420 0.166 1.00 88.62 94 GLY A O 1
ATOM 723 N N . ARG A 1 95 ? -11.693 0.717 0.611 1.00 92.00 95 ARG A N 1
ATOM 724 C CA . ARG A 1 95 ? -11.780 1.144 -0.801 1.00 92.00 95 ARG A CA 1
ATOM 725 C C . ARG A 1 95 ? -10.429 1.176 -1.484 1.00 92.00 95 ARG A C 1
ATOM 727 O O . ARG A 1 95 ? -10.318 0.764 -2.644 1.00 92.00 95 ARG A O 1
ATOM 734 N N . LEU A 1 96 ? -9.402 1.616 -0.768 1.00 95.25 96 LEU A N 1
ATOM 735 C CA . LEU A 1 96 ? -8.030 1.526 -1.229 1.00 95.25 96 LEU A CA 1
ATOM 736 C C . LEU A 1 96 ? -7.489 0.118 -0.967 1.00 95.25 96 LEU A C 1
ATOM 738 O O . LEU A 1 96 ? -7.726 -0.485 0.078 1.00 95.25 96 LEU A O 1
ATOM 742 N N . GLY A 1 97 ? -6.772 -0.429 -1.939 1.00 96.31 97 GLY A N 1
ATOM 743 C CA . GLY A 1 97 ? -6.110 -1.716 -1.817 1.00 96.31 97 GLY A CA 1
ATOM 744 C C . GLY A 1 97 ? -4.874 -1.805 -2.695 1.00 96.31 97 GLY A C 1
ATOM 745 O O . GLY A 1 97 ? -4.678 -1.002 -3.608 1.00 96.31 97 GLY A O 1
ATOM 746 N N . ILE A 1 98 ? -4.058 -2.813 -2.429 1.00 97.31 98 ILE A N 1
ATOM 747 C CA . ILE A 1 98 ? -2.935 -3.208 -3.278 1.00 97.31 98 ILE A CA 1
ATOM 748 C C . ILE A 1 98 ? -3.286 -4.476 -4.048 1.00 97.31 98 ILE A C 1
ATOM 750 O O . ILE A 1 98 ? -4.082 -5.292 -3.583 1.00 97.31 98 ILE A O 1
ATOM 754 N N . VAL A 1 99 ? -2.684 -4.640 -5.221 1.00 97.31 99 VAL A N 1
ATOM 755 C CA . VAL A 1 99 ? -2.755 -5.869 -6.017 1.00 97.31 99 VAL A CA 1
ATOM 756 C C . VAL A 1 99 ? -1.394 -6.555 -5.970 1.00 97.31 99 VAL A C 1
ATOM 758 O O . VAL A 1 99 ? -0.380 -5.931 -6.302 1.00 97.31 99 VAL A O 1
ATOM 761 N N . THR A 1 100 ? -1.363 -7.816 -5.541 1.00 97.75 100 THR A N 1
ATOM 762 C CA . THR A 1 100 ? -0.135 -8.620 -5.461 1.00 97.75 100 THR A CA 1
ATOM 763 C C . THR A 1 100 ? 0.264 -9.173 -6.829 1.00 97.75 100 THR A C 1
ATOM 765 O O . THR A 1 100 ? -0.504 -9.138 -7.794 1.00 97.75 100 THR A O 1
ATOM 768 N N . LYS A 1 101 ? 1.472 -9.731 -6.937 1.00 95.75 101 LYS A N 1
ATOM 769 C CA . LYS A 1 101 ? 1.929 -10.441 -8.135 1.00 95.75 101 LYS A CA 1
ATOM 770 C C . LYS A 1 101 ? 1.076 -11.682 -8.413 1.00 95.75 101 LYS A C 1
ATOM 772 O O . LYS A 1 101 ? 0.901 -12.023 -9.580 1.00 95.75 101 LYS A O 1
ATOM 777 N N . GLY A 1 102 ? 0.525 -12.306 -7.369 1.00 95.81 102 GLY A N 1
ATOM 778 C CA . GLY A 1 102 ? -0.465 -13.385 -7.469 1.00 95.81 102 GLY A CA 1
ATOM 779 C C . GLY A 1 102 ? -1.835 -12.951 -8.007 1.00 95.81 102 GLY A C 1
ATOM 780 O O . GLY A 1 102 ? -2.637 -13.803 -8.377 1.00 95.81 102 GLY A O 1
ATOM 781 N N . GLY A 1 103 ? -2.093 -11.642 -8.108 1.00 95.06 103 GLY A N 1
ATOM 782 C CA . GLY A 1 103 ? -3.379 -11.091 -8.540 1.00 95.06 103 GLY A CA 1
ATOM 783 C C . GLY A 1 103 ? -4.381 -10.884 -7.402 1.00 95.06 103 GLY A C 1
ATOM 784 O O . GLY A 1 103 ? -5.508 -10.462 -7.661 1.00 95.06 103 GLY A O 1
ATOM 785 N N . ASP A 1 104 ? -3.982 -11.129 -6.153 1.00 96.50 104 ASP A N 1
ATOM 786 C CA . ASP A 1 104 ? -4.840 -10.916 -4.991 1.00 96.50 104 ASP A CA 1
ATOM 787 C C . ASP A 1 104 ? -4.977 -9.424 -4.693 1.00 96.50 104 ASP A C 1
ATOM 789 O O . ASP A 1 104 ? -3.991 -8.681 -4.684 1.00 96.50 104 ASP A O 1
ATOM 793 N N . ARG A 1 105 ? -6.206 -8.983 -4.404 1.00 95.50 105 ARG A N 1
ATOM 794 C CA . ARG A 1 105 ? -6.468 -7.632 -3.900 1.00 95.50 105 ARG A CA 1
ATOM 795 C C . ARG A 1 105 ? -6.503 -7.653 -2.376 1.00 95.50 105 ARG A C 1
ATOM 797 O O . ARG A 1 105 ? -7.403 -8.252 -1.794 1.00 95.50 105 ARG A O 1
ATOM 804 N N . ILE A 1 106 ? -5.609 -6.900 -1.747 1.00 96.88 106 ILE A N 1
ATOM 805 C CA . ILE A 1 106 ? -5.574 -6.718 -0.293 1.00 96.88 106 ILE A CA 1
ATOM 806 C C . ILE A 1 106 ? -6.060 -5.305 0.020 1.00 96.88 106 ILE A C 1
ATOM 808 O O . ILE A 1 106 ? -5.446 -4.323 -0.399 1.00 96.88 106 ILE A O 1
ATOM 812 N N . ALA A 1 107 ? -7.193 -5.203 0.715 1.00 96.56 107 ALA A N 1
ATOM 813 C CA . ALA A 1 107 ? -7.734 -3.932 1.184 1.00 96.56 107 ALA A CA 1
ATOM 814 C C . ALA A 1 107 ? -6.826 -3.326 2.264 1.00 96.56 107 ALA A C 1
ATOM 816 O O . ALA A 1 107 ? -6.291 -4.046 3.103 1.00 96.56 107 ALA A O 1
ATOM 817 N N . ILE A 1 108 ? -6.664 -2.007 2.250 1.00 96.50 108 ILE A N 1
ATOM 818 C CA . ILE A 1 108 ? -5.800 -1.291 3.185 1.00 96.50 108 ILE A CA 1
ATOM 819 C C . ILE A 1 108 ? -6.669 -0.618 4.248 1.00 96.50 108 ILE A C 1
ATOM 821 O O . ILE A 1 108 ? -7.436 0.286 3.931 1.00 96.50 108 ILE A O 1
ATOM 825 N N . ALA A 1 109 ? -6.496 -1.029 5.502 1.00 95.75 109 ALA A N 1
ATOM 826 C CA . ALA A 1 109 ? -6.939 -0.289 6.686 1.00 95.75 109 ALA A CA 1
ATOM 827 C C . ALA A 1 109 ? -5.772 0.405 7.397 1.00 95.75 109 ALA A C 1
ATOM 829 O O . ALA A 1 109 ? -5.918 1.502 7.921 1.00 95.75 109 ALA A O 1
ATOM 830 N N . SER A 1 110 ? -4.584 -0.197 7.390 1.00 95.88 110 SER A N 1
ATOM 831 C CA . SER A 1 110 ? -3.358 0.489 7.800 1.00 95.88 110 SER A CA 1
ATOM 832 C C . SER A 1 110 ? -2.136 -0.114 7.121 1.00 95.88 110 SER A C 1
ATOM 834 O O . SER A 1 110 ? -2.164 -1.258 6.656 1.00 95.88 110 SER A O 1
ATOM 836 N N . ILE A 1 111 ? -1.064 0.675 7.036 1.00 95.31 111 ILE A N 1
ATOM 837 C CA . ILE A 1 111 ? 0.222 0.257 6.469 1.00 95.31 111 ILE A CA 1
ATOM 838 C C . ILE A 1 111 ? 1.330 0.678 7.421 1.00 95.31 111 ILE A C 1
ATOM 840 O O . ILE A 1 111 ? 1.371 1.828 7.852 1.00 95.31 111 ILE A O 1
ATOM 844 N N . ILE A 1 112 ? 2.233 -0.252 7.719 1.00 93.44 112 ILE A N 1
ATOM 845 C CA . ILE A 1 112 ? 3.396 -0.024 8.571 1.00 93.44 112 ILE A CA 1
ATOM 846 C C . ILE A 1 112 ? 4.636 -0.521 7.818 1.00 93.44 112 ILE A C 1
ATOM 848 O O . ILE A 1 112 ? 4.700 -1.705 7.477 1.00 93.44 112 ILE A O 1
ATOM 852 N N . PRO A 1 113 ? 5.628 0.333 7.524 1.00 92.69 113 PRO A N 1
ATOM 853 C CA . PRO A 1 113 ? 6.896 -0.123 6.975 1.00 92.69 113 PRO A CA 1
ATOM 854 C C . PRO A 1 113 ? 7.603 -1.016 8.003 1.00 92.69 113 PRO A C 1
ATOM 856 O O . PRO A 1 113 ? 7.727 -0.660 9.173 1.00 92.69 113 PRO A O 1
ATOM 859 N N . LEU A 1 114 ? 8.056 -2.196 7.578 1.00 88.94 114 LEU A N 1
ATOM 860 C CA . LEU A 1 114 ? 8.870 -3.077 8.409 1.00 88.94 114 LEU A CA 1
ATOM 861 C C . LEU A 1 114 ? 10.347 -2.828 8.107 1.00 88.94 114 LEU A C 1
ATOM 863 O O . LEU A 1 114 ? 10.782 -2.798 6.953 1.00 88.94 114 LEU A O 1
ATOM 867 N N . HIS A 1 115 ? 11.121 -2.637 9.165 1.00 75.25 115 HIS A N 1
ATOM 868 C CA . HIS A 1 115 ? 12.525 -2.264 9.087 1.00 75.25 115 HIS A CA 1
ATOM 869 C C . HIS A 1 115 ? 13.393 -3.521 9.002 1.00 75.25 115 HIS A C 1
ATOM 871 O O . HIS A 1 115 ? 13.204 -4.447 9.789 1.00 75.25 115 HIS A O 1
ATOM 877 N N . ALA A 1 116 ? 14.368 -3.542 8.087 1.00 54.97 116 ALA A N 1
ATOM 878 C CA . ALA A 1 116 ? 15.330 -4.642 8.000 1.00 54.97 116 ALA A CA 1
ATOM 879 C C . ALA A 1 116 ? 16.640 -4.378 8.772 1.00 54.97 116 ALA A C 1
ATOM 881 O O . ALA A 1 116 ? 17.208 -5.340 9.260 1.00 54.97 116 ALA A O 1
ATOM 882 N N . CYS A 1 117 ? 17.107 -3.128 8.927 1.00 47.31 117 CYS A N 1
ATOM 883 C CA . CYS A 1 117 ? 18.223 -2.711 9.805 1.00 47.31 117 CYS A CA 1
ATOM 884 C C . CYS A 1 117 ? 18.448 -1.186 9.681 1.00 47.31 117 CYS A C 1
ATOM 886 O O . CYS A 1 117 ? 18.213 -0.647 8.607 1.00 47.31 117 CYS A O 1
ATOM 888 N N . GLY A 1 118 ? 18.981 -0.508 10.715 1.00 51.69 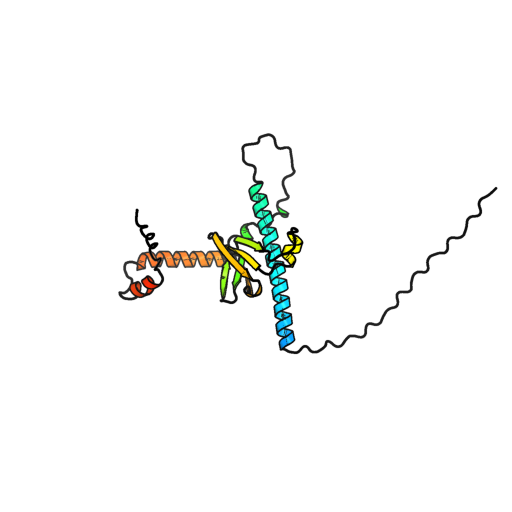118 GLY A N 1
ATOM 889 C CA . GLY A 1 118 ? 19.813 0.696 10.511 1.00 51.69 118 GLY A CA 1
ATOM 890 C C . GLY A 1 118 ? 19.529 1.934 11.369 1.00 51.69 118 GLY A C 1
ATOM 891 O O . GLY A 1 118 ? 20.399 2.344 12.135 1.00 51.69 118 GLY A O 1
ATOM 892 N N . SER A 1 119 ? 18.353 2.556 11.246 1.00 58.25 119 SER A N 1
ATOM 893 C CA . SER A 1 119 ? 18.089 3.872 11.851 1.00 58.25 119 SER A CA 1
ATOM 894 C C . SER A 1 119 ? 16.882 3.878 12.788 1.00 58.25 119 SER A C 1
ATOM 896 O O . SER A 1 119 ? 15.825 3.344 12.470 1.00 58.25 119 SER A O 1
ATOM 898 N N . GLN A 1 120 ? 17.034 4.550 13.933 1.00 64.31 120 GLN A N 1
ATOM 899 C CA . GLN A 1 120 ? 15.933 4.907 14.844 1.00 64.31 120 GLN A CA 1
ATOM 900 C C . GLN A 1 120 ? 15.050 6.033 14.272 1.00 64.31 120 GLN A C 1
ATOM 902 O O . GLN A 1 120 ? 13.981 6.309 14.803 1.00 64.31 120 GLN A O 1
ATOM 907 N N . ASP A 1 121 ? 15.505 6.698 13.203 1.00 73.19 121 ASP A N 1
ATOM 908 C CA . ASP A 1 121 ? 14.736 7.727 12.508 1.00 73.19 121 ASP A CA 1
ATOM 909 C C . ASP A 1 121 ? 13.656 7.073 11.618 1.00 73.19 121 ASP A C 1
ATOM 911 O O . ASP A 1 121 ? 14.010 6.358 10.669 1.00 73.19 121 ASP A O 1
ATOM 915 N N . PRO A 1 122 ? 12.356 7.299 11.899 1.00 66.69 122 PRO A N 1
ATOM 916 C CA . PRO A 1 122 ? 11.254 6.733 11.124 1.00 66.69 122 PRO A CA 1
ATOM 917 C C . PRO A 1 122 ? 11.228 7.236 9.675 1.00 66.69 122 PRO A C 1
ATOM 919 O O . PRO A 1 122 ? 10.763 6.515 8.793 1.00 66.69 122 PRO A O 1
ATOM 922 N N . LEU A 1 123 ? 11.753 8.437 9.401 1.00 66.94 123 LEU A N 1
ATOM 923 C CA . LEU A 1 123 ? 11.780 8.993 8.050 1.00 66.94 123 LEU A CA 1
ATOM 924 C C . LEU A 1 123 ? 12.869 8.337 7.198 1.00 66.94 123 LEU A C 1
ATOM 926 O O . LEU A 1 123 ? 12.598 7.905 6.079 1.00 66.94 123 LEU A O 1
ATOM 930 N N . ALA A 1 124 ? 14.086 8.221 7.738 1.00 64.81 124 ALA A N 1
ATOM 931 C CA . ALA A 1 124 ? 15.185 7.524 7.070 1.00 64.81 124 ALA A CA 1
ATOM 932 C C . ALA A 1 124 ? 14.827 6.058 6.795 1.00 64.81 124 ALA A C 1
ATOM 934 O O . ALA A 1 124 ? 15.053 5.541 5.700 1.00 64.81 124 ALA A O 1
ATOM 935 N N . ALA A 1 125 ? 14.162 5.417 7.751 1.00 64.25 125 ALA A N 1
ATOM 936 C CA . ALA A 1 125 ? 13.683 4.064 7.573 1.00 64.25 125 ALA A CA 1
ATOM 937 C C . ALA A 1 125 ? 12.650 3.923 6.451 1.00 64.25 125 ALA A C 1
ATOM 939 O O . ALA A 1 125 ? 12.749 3.003 5.643 1.00 64.25 125 ALA A O 1
ATOM 940 N N . ALA A 1 126 ? 11.689 4.842 6.352 1.00 64.69 126 ALA A N 1
ATOM 941 C CA . ALA A 1 126 ? 10.666 4.779 5.315 1.00 64.69 126 ALA A CA 1
ATOM 942 C C . ALA A 1 126 ? 11.240 4.910 3.888 1.00 64.69 126 ALA A C 1
ATOM 944 O O . ALA A 1 126 ? 10.622 4.449 2.926 1.00 64.69 126 ALA A O 1
ATOM 945 N N . ILE A 1 127 ? 12.432 5.501 3.745 1.00 65.19 127 ILE A N 1
ATOM 946 C CA . ILE A 1 127 ? 13.155 5.605 2.470 1.00 65.19 127 ILE A CA 1
ATOM 947 C C . ILE A 1 127 ? 13.839 4.276 2.112 1.00 65.19 127 ILE A C 1
ATOM 949 O O . ILE A 1 127 ? 13.873 3.908 0.937 1.00 65.19 127 ILE A O 1
ATOM 953 N N . GLU A 1 128 ? 14.343 3.526 3.093 1.00 70.94 128 GLU A N 1
ATOM 954 C CA . GLU A 1 128 ? 15.075 2.265 2.880 1.00 70.94 128 GLU A CA 1
ATOM 955 C C . GLU A 1 128 ? 14.188 1.010 2.934 1.00 70.94 128 GLU A C 1
ATOM 957 O O . GLU A 1 128 ? 14.590 -0.061 2.469 1.00 70.94 128 GLU A O 1
ATOM 962 N N . CYS A 1 129 ? 12.964 1.125 3.453 1.00 74.94 129 CYS A N 1
ATOM 963 C CA . CYS A 1 129 ? 12.059 -0.004 3.614 1.00 74.94 129 CYS A CA 1
ATOM 964 C C . CYS A 1 129 ? 11.677 -0.662 2.281 1.00 74.94 129 CYS A C 1
ATOM 966 O O . CYS A 1 129 ? 11.236 -0.031 1.317 1.00 74.94 129 CYS A O 1
ATOM 968 N N . THR A 1 130 ? 11.812 -1.988 2.262 1.00 88.38 130 THR A N 1
ATOM 969 C CA . THR A 1 130 ? 11.399 -2.857 1.152 1.00 88.38 130 THR A CA 1
ATOM 970 C C . THR A 1 130 ? 10.284 -3.813 1.550 1.00 88.38 130 THR A C 1
ATOM 972 O O . THR A 1 130 ? 9.790 -4.533 0.691 1.00 88.38 130 THR A O 1
ATOM 975 N N . ILE A 1 131 ? 9.871 -3.824 2.820 1.00 93.12 131 ILE A N 1
ATOM 976 C CA . ILE A 1 131 ? 8.833 -4.704 3.356 1.00 93.12 131 ILE A CA 1
ATOM 977 C C . ILE A 1 131 ? 7.796 -3.846 4.072 1.00 93.12 131 ILE A C 1
ATOM 979 O O . ILE A 1 131 ? 8.145 -2.954 4.841 1.00 93.12 131 ILE A O 1
ATOM 983 N N . PHE A 1 132 ? 6.522 -4.130 3.825 1.00 95.00 132 PHE A N 1
ATOM 984 C CA . PHE A 1 132 ? 5.394 -3.432 4.424 1.00 95.00 132 PHE A CA 1
ATOM 985 C C . PHE A 1 132 ? 4.450 -4.438 5.071 1.00 95.00 132 PHE A C 1
ATOM 987 O O . PHE A 1 132 ? 4.157 -5.492 4.506 1.00 95.00 132 PHE A O 1
ATOM 994 N N . GLN A 1 133 ? 3.963 -4.096 6.256 1.00 96.19 133 GLN A N 1
ATOM 995 C CA . GLN A 1 133 ? 2.858 -4.770 6.907 1.00 96.19 133 GLN A CA 1
ATOM 996 C C . GLN A 1 133 ? 1.565 -4.030 6.564 1.00 96.19 133 GLN A C 1
ATOM 998 O O . GLN A 1 133 ? 1.434 -2.844 6.853 1.00 96.19 133 GLN A O 1
ATOM 1003 N N . VAL A 1 134 ? 0.618 -4.723 5.943 1.00 96.94 134 VAL A N 1
ATOM 1004 C CA . VAL A 1 134 ? -0.687 -4.189 5.550 1.00 96.94 134 VAL A CA 1
ATOM 1005 C C . VAL A 1 134 ? -1.755 -4.877 6.381 1.00 96.94 134 VAL A C 1
ATOM 1007 O O . VAL A 1 134 ? -1.874 -6.102 6.346 1.00 96.94 134 VAL A O 1
ATOM 1010 N N . ARG A 1 135 ? -2.537 -4.097 7.126 1.00 97.31 135 ARG A N 1
ATOM 1011 C CA . ARG A 1 135 ? -3.711 -4.594 7.844 1.00 97.31 135 ARG A CA 1
ATOM 1012 C C . ARG A 1 135 ? -4.957 -4.335 7.009 1.00 97.31 135 ARG A C 1
ATOM 1014 O O . ARG A 1 135 ? -5.133 -3.228 6.506 1.00 97.31 135 ARG A O 1
ATOM 1021 N N . THR A 1 136 ? -5.821 -5.333 6.876 1.00 96.75 136 THR A N 1
ATOM 1022 C CA . THR A 1 136 ? -7.136 -5.195 6.238 1.00 96.75 136 THR A CA 1
ATOM 1023 C C . THR A 1 136 ? -8.179 -4.684 7.233 1.00 96.75 136 THR A C 1
ATOM 1025 O O . THR A 1 136 ? -8.000 -4.887 8.436 1.00 96.75 136 THR A O 1
ATOM 1028 N N . PRO A 1 137 ? -9.313 -4.129 6.770 1.00 93.31 137 PRO A N 1
ATOM 1029 C CA . PRO A 1 137 ? -10.432 -3.771 7.649 1.00 93.31 137 PRO A CA 1
ATOM 1030 C C . PRO A 1 137 ? -10.929 -4.945 8.507 1.00 93.31 137 PRO A C 1
ATOM 1032 O O . PRO A 1 137 ? -11.256 -4.760 9.672 1.00 93.31 137 PRO A O 1
ATOM 1035 N N . ASP A 1 138 ? -10.867 -6.170 7.972 1.00 92.81 138 ASP A N 1
ATOM 1036 C CA . ASP A 1 138 ? -11.254 -7.400 8.682 1.00 92.81 138 ASP A CA 1
ATOM 1037 C C . ASP A 1 138 ? -10.236 -7.852 9.753 1.00 92.81 138 ASP A C 1
ATOM 1039 O O . ASP A 1 138 ? -10.409 -8.883 10.398 1.00 92.81 138 ASP A O 1
ATOM 1043 N N . GLY A 1 139 ? -9.136 -7.115 9.936 1.00 94.50 139 GLY A N 1
ATOM 1044 C CA . GLY A 1 139 ? -8.106 -7.402 10.936 1.00 94.50 139 GLY A CA 1
ATOM 1045 C C . GLY A 1 139 ? -6.991 -8.355 10.492 1.00 94.50 139 GLY A C 1
ATOM 1046 O O . GLY A 1 139 ? -6.016 -8.513 11.232 1.00 94.50 139 GLY A O 1
ATOM 1047 N N . HIS A 1 140 ? -7.067 -8.945 9.294 1.00 96.81 140 HIS A N 1
ATOM 1048 C CA . HIS A 1 140 ? -5.961 -9.721 8.726 1.00 96.81 140 HIS A CA 1
ATOM 1049 C C . HIS A 1 140 ? -4.725 -8.850 8.497 1.00 96.81 140 HIS A C 1
ATOM 1051 O O . HIS A 1 140 ? -4.825 -7.662 8.193 1.00 96.81 140 HIS A O 1
ATOM 1057 N N . VAL A 1 141 ? -3.547 -9.454 8.637 1.00 97.44 141 VAL A N 1
ATOM 1058 C CA . VAL A 1 141 ? -2.260 -8.768 8.519 1.00 97.44 141 VAL A CA 1
ATOM 1059 C C . VAL A 1 141 ? -1.394 -9.500 7.503 1.00 97.44 141 VAL A C 1
ATOM 1061 O O . VAL A 1 141 ? -1.136 -10.693 7.643 1.00 97.44 141 VAL A O 1
ATOM 1064 N N . PHE A 1 142 ? -0.931 -8.769 6.495 1.00 97.56 142 PHE A N 1
ATOM 1065 C CA . PHE A 1 142 ? -0.075 -9.268 5.427 1.00 97.56 142 PHE A CA 1
ATOM 1066 C C . PHE A 1 142 ? 1.290 -8.602 5.513 1.00 97.56 142 PHE A C 1
ATOM 1068 O O . PHE A 1 142 ? 1.372 -7.382 5.595 1.00 97.56 142 PHE A O 1
ATOM 1075 N N . THR A 1 143 ? 2.361 -9.388 5.445 1.00 97.06 143 THR A N 1
ATOM 1076 C CA . THR A 1 143 ? 3.729 -8.870 5.355 1.00 97.06 143 THR A CA 1
ATOM 1077 C C . THR A 1 143 ? 4.238 -9.094 3.943 1.00 97.06 143 THR A C 1
ATOM 1079 O O . THR A 1 143 ? 4.467 -10.233 3.540 1.00 97.06 143 THR A O 1
ATOM 1082 N N . LEU A 1 144 ? 4.390 -8.013 3.183 1.00 96.12 144 LEU A N 1
ATOM 1083 C CA . LEU A 1 144 ? 4.670 -8.074 1.755 1.00 96.12 144 LEU A CA 1
ATOM 1084 C C . LEU A 1 144 ? 5.935 -7.296 1.426 1.00 96.12 144 LEU A C 1
ATOM 1086 O O . LEU A 1 144 ? 6.060 -6.130 1.816 1.00 96.12 144 LEU A O 1
ATOM 1090 N N . PRO A 1 145 ? 6.868 -7.892 0.675 1.00 95.62 145 PRO A N 1
ATOM 1091 C CA . PRO A 1 145 ? 7.954 -7.127 0.118 1.00 95.62 145 PRO A CA 1
ATOM 1092 C C . PRO A 1 145 ? 7.465 -6.318 -1.093 1.00 95.62 145 PRO A C 1
ATOM 1094 O O . PRO A 1 145 ? 6.533 -6.712 -1.795 1.00 95.62 145 PRO A O 1
ATOM 1097 N N . ILE A 1 146 ? 8.111 -5.194 -1.383 1.00 94.06 146 ILE A N 1
ATOM 1098 C CA . ILE A 1 146 ? 7.658 -4.248 -2.405 1.00 94.06 146 ILE A CA 1
ATOM 1099 C C . ILE A 1 146 ? 7.597 -4.866 -3.805 1.00 94.06 146 ILE A C 1
ATOM 1101 O O . ILE A 1 146 ? 6.699 -4.546 -4.575 1.00 94.06 146 ILE A O 1
ATOM 1105 N N . GLN A 1 147 ? 8.493 -5.805 -4.127 1.00 94.12 147 GLN A N 1
ATOM 1106 C CA . GLN A 1 147 ? 8.478 -6.523 -5.406 1.00 94.12 147 GLN A CA 1
ATOM 1107 C C . GLN A 1 147 ? 7.247 -7.424 -5.608 1.00 94.12 147 GLN A C 1
ATOM 1109 O O . GLN A 1 147 ? 6.977 -7.846 -6.739 1.00 94.12 147 GLN A O 1
ATOM 1114 N N . G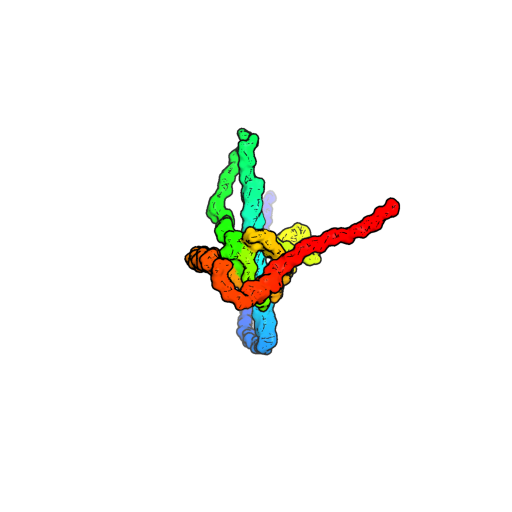LU A 1 148 ? 6.529 -7.738 -4.527 1.00 96.56 148 GLU A N 1
ATOM 1115 C CA . GLU A 1 148 ? 5.278 -8.494 -4.570 1.00 96.56 148 GLU A CA 1
ATOM 1116 C C . GLU A 1 148 ? 4.081 -7.591 -4.886 1.00 96.56 148 GLU A C 1
ATOM 1118 O O . GLU A 1 148 ? 3.070 -8.069 -5.389 1.00 96.56 148 GLU A O 1
ATOM 1123 N N . ILE A 1 149 ? 4.197 -6.281 -4.667 1.00 96.69 149 ILE A N 1
ATOM 1124 C CA . ILE A 1 149 ? 3.132 -5.310 -4.920 1.00 96.69 149 ILE A CA 1
ATOM 1125 C C . ILE A 1 149 ? 3.244 -4.817 -6.365 1.00 96.69 149 ILE A C 1
ATOM 1127 O O . ILE A 1 149 ? 4.301 -4.376 -6.811 1.00 96.69 149 ILE A O 1
ATOM 1131 N N . ARG A 1 150 ? 2.147 -4.899 -7.123 1.00 96.06 150 ARG A N 1
ATOM 1132 C CA . ARG A 1 150 ? 2.119 -4.532 -8.549 1.00 96.06 150 ARG A CA 1
ATOM 1133 C C . ARG A 1 150 ? 1.417 -3.223 -8.830 1.00 96.06 150 ARG A C 1
ATOM 1135 O O . ARG A 1 150 ? 1.829 -2.503 -9.735 1.00 96.06 150 ARG A O 1
ATOM 1142 N N . ALA A 1 151 ? 0.356 -2.937 -8.093 1.00 96.44 151 ALA A N 1
ATOM 1143 C CA . ALA A 1 151 ? -0.452 -1.754 -8.318 1.00 96.44 151 ALA A CA 1
ATOM 1144 C C . ALA A 1 151 ? -1.242 -1.384 -7.067 1.00 96.44 151 ALA A C 1
ATOM 1146 O O . ALA A 1 151 ? -1.481 -2.218 -6.192 1.00 96.44 151 ALA A O 1
ATOM 1147 N N . PHE A 1 152 ? -1.705 -0.139 -7.051 1.00 96.25 152 PHE A N 1
ATOM 1148 C CA . PHE A 1 152 ? -2.799 0.298 -6.199 1.00 96.25 152 PHE A CA 1
ATOM 1149 C C . PHE A 1 152 ? -4.116 0.203 -6.956 1.00 96.25 152 PHE A C 1
ATOM 1151 O O . PHE A 1 152 ? -4.181 0.417 -8.167 1.00 96.25 152 PHE A O 1
ATOM 1158 N N . HIS A 1 153 ? -5.173 -0.089 -6.216 1.00 94.56 153 HIS A N 1
ATOM 1159 C CA . HIS A 1 153 ? -6.530 -0.113 -6.715 1.00 94.56 153 HIS A CA 1
ATOM 1160 C C . HIS A 1 153 ? -7.434 0.654 -5.756 1.00 94.56 153 HIS A C 1
ATOM 1162 O O . HIS A 1 153 ? -7.507 0.326 -4.572 1.00 94.56 153 HIS A O 1
ATOM 1168 N N . ALA A 1 154 ? -8.138 1.651 -6.281 1.00 94.06 154 ALA A N 1
ATOM 1169 C CA . ALA A 1 154 ? -9.146 2.401 -5.551 1.00 94.06 154 ALA A CA 1
ATOM 1170 C C . ALA A 1 154 ? -10.529 2.036 -6.095 1.00 94.06 154 ALA A C 1
ATOM 1172 O O . ALA A 1 154 ? -10.793 2.169 -7.290 1.00 94.06 154 ALA A O 1
ATOM 1173 N N . LEU A 1 155 ? -11.407 1.564 -5.214 1.00 88.00 155 LEU A N 1
ATOM 1174 C CA . LEU A 1 155 ? -12.814 1.361 -5.527 1.00 88.00 155 LEU A CA 1
ATOM 1175 C C . LEU A 1 155 ? -13.570 2.666 -5.306 1.00 88.00 155 LEU A C 1
ATOM 1177 O O . LEU A 1 155 ? -13.485 3.262 -4.232 1.00 88.00 155 LEU A O 1
ATOM 1181 N N . SER A 1 156 ? -14.332 3.096 -6.312 1.00 87.75 156 SER A N 1
ATOM 1182 C CA . SER A 1 156 ? -15.218 4.241 -6.133 1.00 87.75 156 SER A CA 1
ATOM 1183 C C . SER A 1 156 ? -16.370 3.883 -5.176 1.00 87.75 156 SER A C 1
ATOM 1185 O O . SER A 1 156 ? -16.742 2.703 -5.075 1.00 87.75 156 SER A O 1
ATOM 1187 N N . PRO A 1 157 ? -16.968 4.873 -4.489 1.00 81.69 157 PRO A N 1
ATOM 1188 C CA . PRO A 1 157 ? -18.109 4.640 -3.602 1.00 81.69 157 PRO A CA 1
ATOM 1189 C C . PRO A 1 157 ? -19.272 3.942 -4.321 1.00 81.69 157 PRO A C 1
ATOM 1191 O O . PRO A 1 157 ? -19.924 3.059 -3.769 1.00 81.69 157 PRO A O 1
ATOM 1194 N N . GLU A 1 158 ? -19.503 4.288 -5.588 1.00 82.38 158 GLU A N 1
ATOM 1195 C CA . GLU A 1 158 ? -20.564 3.700 -6.404 1.00 82.38 158 GLU A CA 1
ATOM 1196 C C . GLU A 1 158 ? -20.291 2.225 -6.709 1.00 82.38 158 GLU A C 1
ATOM 1198 O O . GLU A 1 158 ? -21.216 1.408 -6.726 1.00 82.38 158 GLU A O 1
ATOM 1203 N N . VAL A 1 159 ? -19.026 1.862 -6.947 1.00 81.25 159 VAL A N 1
ATOM 1204 C CA . VAL A 1 159 ? -18.638 0.465 -7.176 1.00 81.25 159 VAL A CA 1
ATOM 1205 C C . VAL A 1 159 ? -18.782 -0.345 -5.889 1.00 81.25 159 VAL A C 1
ATOM 1207 O O . VAL A 1 159 ? -19.306 -1.457 -5.947 1.00 81.25 159 VAL A O 1
ATOM 1210 N N . MET A 1 160 ? -18.400 0.214 -4.736 1.00 81.50 160 MET A N 1
ATOM 1211 C CA . MET A 1 160 ? -18.625 -0.421 -3.431 1.00 81.50 160 MET A CA 1
ATOM 1212 C C . MET A 1 160 ? -20.110 -0.692 -3.185 1.00 81.50 160 MET A C 1
ATOM 1214 O O . MET A 1 160 ? -20.485 -1.833 -2.921 1.00 81.50 160 MET A O 1
ATOM 1218 N N . ALA A 1 161 ? -20.970 0.310 -3.388 1.00 82.38 161 ALA A N 1
ATOM 1219 C CA . ALA A 1 161 ? -22.414 0.156 -3.219 1.00 82.38 161 ALA A CA 1
ATOM 1220 C C . ALA A 1 161 ? -22.990 -0.961 -4.111 1.00 82.38 161 ALA A C 1
ATOM 1222 O O . ALA A 1 161 ? -23.788 -1.786 -3.661 1.00 82.38 161 ALA A O 1
ATOM 1223 N N . ARG A 1 162 ? -22.540 -1.048 -5.371 1.00 84.38 162 ARG A N 1
ATOM 1224 C CA . ARG A 1 162 ? -22.943 -2.122 -6.298 1.00 84.38 162 ARG A CA 1
ATOM 1225 C C . ARG A 1 162 ? -22.439 -3.501 -5.866 1.00 84.38 162 ARG A C 1
ATOM 1227 O O . ARG A 1 162 ? -23.155 -4.493 -6.035 1.00 84.38 162 ARG A O 1
ATOM 1234 N N . LEU A 1 163 ? -21.219 -3.588 -5.336 1.00 79.88 163 LEU A N 1
ATOM 1235 C CA . LEU A 1 163 ? -20.649 -4.838 -4.827 1.00 79.88 163 LEU A CA 1
ATOM 1236 C C . LEU A 1 163 ? -21.426 -5.339 -3.609 1.00 79.88 163 LEU A C 1
ATOM 1238 O O . LEU A 1 163 ? -21.811 -6.508 -3.579 1.00 79.88 163 LEU A O 1
ATOM 1242 N N . GLU A 1 164 ? -21.730 -4.457 -2.659 1.00 83.81 164 GLU A N 1
ATOM 1243 C CA . GLU A 1 164 ? -22.545 -4.774 -1.485 1.00 83.81 164 GLU A CA 1
ATOM 1244 C C . GLU A 1 164 ? -23.960 -5.214 -1.859 1.00 83.81 164 GLU A C 1
ATOM 1246 O O . GLU A 1 164 ? -24.479 -6.184 -1.304 1.00 83.81 164 GLU A O 1
ATOM 1251 N N . GLU A 1 165 ? -24.598 -4.526 -2.809 1.00 88.62 165 GLU A N 1
ATOM 1252 C CA . GLU A 1 165 ? -25.917 -4.912 -3.305 1.00 88.62 165 GLU A CA 1
ATOM 1253 C C . GLU A 1 165 ? -25.872 -6.303 -3.956 1.00 88.62 165 GLU A C 1
ATOM 1255 O O . GLU A 1 165 ? -26.730 -7.152 -3.700 1.00 88.62 165 GLU A O 1
ATOM 1260 N N . THR A 1 166 ? -24.839 -6.580 -4.754 1.00 83.00 166 THR A N 1
ATOM 1261 C CA . THR A 1 166 ? -24.649 -7.890 -5.392 1.00 83.00 166 THR A CA 1
ATOM 1262 C C . THR A 1 166 ? -24.395 -8.989 -4.358 1.00 83.00 166 THR A C 1
ATOM 1264 O O . THR A 1 166 ? -24.944 -10.086 -4.482 1.00 83.00 166 THR A O 1
ATOM 1267 N N . ALA A 1 167 ? -23.599 -8.708 -3.323 1.00 76.88 167 ALA A N 1
ATOM 1268 C CA . ALA A 1 167 ? -23.338 -9.629 -2.222 1.00 76.88 167 ALA A CA 1
ATOM 1269 C C . ALA A 1 167 ? -24.619 -9.931 -1.428 1.00 76.88 167 ALA A C 1
ATOM 1271 O O . ALA A 1 167 ? -24.942 -11.103 -1.234 1.00 76.88 167 ALA A O 1
ATOM 1272 N N . ARG A 1 168 ? -25.407 -8.903 -1.075 1.00 84.94 168 ARG A N 1
ATOM 1273 C CA . ARG A 1 168 ? -26.722 -9.057 -0.425 1.00 84.94 168 ARG A CA 1
ATOM 1274 C C . ARG A 1 168 ? -27.683 -9.897 -1.263 1.00 84.94 168 ARG A C 1
ATOM 1276 O O . ARG A 1 168 ? -28.284 -10.836 -0.750 1.00 84.94 168 ARG A O 1
ATOM 1283 N N . ARG A 1 169 ? -27.779 -9.631 -2.572 1.00 85.50 169 ARG A N 1
ATOM 1284 C CA . ARG A 1 169 ? -28.607 -10.429 -3.497 1.00 85.50 169 ARG A CA 1
ATOM 1285 C C . ARG A 1 169 ? -28.159 -11.893 -3.562 1.00 85.50 169 ARG A C 1
ATOM 1287 O O . ARG A 1 169 ? -29.002 -12.781 -3.669 1.00 85.50 169 ARG A O 1
ATOM 1294 N N . ARG A 1 170 ? -26.849 -12.164 -3.505 1.00 76.19 170 ARG A N 1
ATOM 1295 C CA . ARG A 1 170 ? -26.311 -13.536 -3.464 1.00 76.19 170 ARG A CA 1
ATOM 1296 C C . ARG A 1 170 ? -26.605 -14.232 -2.137 1.00 76.19 170 ARG A C 1
ATOM 1298 O O . ARG A 1 170 ? -26.971 -15.400 -2.174 1.00 76.19 170 ARG A O 1
ATOM 1305 N N . ALA A 1 171 ? -26.477 -13.537 -1.008 1.00 73.69 171 ALA A N 1
ATOM 1306 C CA . ALA A 1 171 ? -26.796 -14.080 0.311 1.00 73.69 171 ALA A CA 1
ATOM 1307 C C . ALA A 1 171 ? -28.280 -14.470 0.412 1.00 73.69 171 ALA A C 1
ATOM 1309 O O . ALA A 1 171 ? -28.577 -15.624 0.702 1.00 73.69 171 ALA A O 1
ATOM 1310 N N . ALA A 1 172 ? -29.193 -13.574 0.016 1.00 84.19 172 ALA A N 1
ATOM 1311 C CA . ALA A 1 172 ? -30.634 -13.846 0.012 1.00 84.19 172 ALA A CA 1
ATOM 1312 C C . ALA A 1 172 ? -31.020 -15.036 -0.892 1.00 84.19 172 ALA A C 1
ATOM 1314 O O . ALA A 1 172 ? -31.884 -15.838 -0.552 1.00 84.19 172 ALA A O 1
ATOM 1315 N N . ARG A 1 173 ? -30.349 -15.194 -2.045 1.00 80.88 173 ARG A N 1
ATOM 1316 C CA . ARG A 1 173 ? -30.536 -16.375 -2.908 1.00 80.88 173 ARG A CA 1
ATOM 1317 C C . ARG A 1 173 ? -29.961 -17.653 -2.307 1.00 80.88 173 ARG A C 1
ATOM 1319 O O . ARG A 1 173 ? -30.463 -18.729 -2.604 1.00 80.88 173 ARG A O 1
ATOM 1326 N N . ARG A 1 174 ? -28.888 -17.553 -1.523 1.00 71.19 174 ARG A N 1
ATOM 1327 C CA . ARG A 1 174 ? -28.232 -18.705 -0.903 1.00 71.19 174 ARG A CA 1
ATOM 1328 C C . ARG A 1 174 ? -29.052 -19.256 0.259 1.00 71.19 174 ARG A C 1
ATOM 1330 O O . ARG A 1 174 ? -29.172 -20.468 0.349 1.00 71.19 174 ARG A O 1
ATOM 1337 N N . GLU A 1 175 ? -29.668 -18.390 1.059 1.00 65.06 175 GLU A N 1
ATOM 1338 C CA . GLU A 1 175 ? -30.636 -18.794 2.091 1.00 65.06 175 GLU A CA 1
ATOM 1339 C C . GLU A 1 175 ? -31.829 -19.549 1.486 1.00 65.06 175 GLU A C 1
ATOM 1341 O O . GLU A 1 175 ? -32.300 -20.520 2.062 1.00 65.06 175 GLU A O 1
ATOM 1346 N N . GLN A 1 176 ? -32.256 -19.191 0.270 1.00 62.25 176 GLN A N 1
ATOM 1347 C CA . GLN A 1 176 ? -33.276 -19.948 -0.469 1.00 62.25 176 GLN A CA 1
ATOM 1348 C C . GLN A 1 176 ? -32.758 -21.248 -1.109 1.00 62.25 176 GLN A C 1
ATOM 1350 O O . GLN A 1 176 ? -33.560 -22.092 -1.495 1.00 62.25 176 GLN A O 1
ATOM 1355 N N . ALA A 1 177 ? -31.441 -21.413 -1.262 1.00 56.66 177 ALA A N 1
ATOM 1356 C CA . ALA A 1 177 ? -30.827 -22.549 -1.951 1.00 56.66 177 ALA A CA 1
ATOM 1357 C C . ALA A 1 177 ? -30.235 -23.609 -1.004 1.00 56.66 177 ALA A C 1
ATOM 1359 O O . ALA A 1 177 ? -29.885 -24.689 -1.481 1.00 56.66 177 ALA A O 1
ATOM 1360 N N . GLU A 1 178 ? -30.121 -23.347 0.305 1.00 54.53 178 GLU A N 1
ATOM 1361 C CA . GLU A 1 178 ? -29.707 -24.382 1.270 1.00 54.53 178 GLU A CA 1
ATOM 1362 C C . GLU A 1 178 ? -30.736 -25.520 1.394 1.00 54.53 178 GLU A C 1
ATOM 1364 O O . GLU A 1 178 ? -30.329 -26.659 1.608 1.00 54.53 178 GLU A O 1
ATOM 1369 N N . ASP A 1 179 ? -32.015 -25.277 1.087 1.00 54.91 179 ASP A N 1
ATOM 1370 C CA . ASP A 1 179 ? -33.040 -26.331 0.997 1.00 54.91 179 ASP A CA 1
ATOM 1371 C C . ASP A 1 179 ? -33.078 -27.049 -0.367 1.00 54.91 179 ASP A C 1
ATOM 1373 O O . ASP A 1 179 ? -33.888 -27.952 -0.587 1.00 54.91 179 ASP A O 1
ATOM 1377 N N . THR A 1 180 ? -32.246 -26.662 -1.343 1.00 55.31 180 THR A N 1
ATOM 1378 C CA . THR A 1 180 ? -32.315 -27.235 -2.704 1.00 55.31 180 THR A CA 1
ATOM 1379 C C . THR A 1 180 ? -30.962 -27.272 -3.418 1.00 55.31 180 THR A C 1
ATOM 1381 O O . THR A 1 180 ? -30.873 -27.061 -4.629 1.00 55.31 180 THR A O 1
ATOM 1384 N N . ALA A 1 181 ? -29.872 -27.552 -2.702 1.00 51.38 181 ALA A N 1
ATOM 1385 C CA . ALA A 1 181 ? -28.612 -27.865 -3.370 1.00 51.38 181 ALA A CA 1
ATOM 1386 C C . ALA A 1 181 ? -28.724 -29.258 -4.027 1.00 51.38 181 ALA A C 1
ATOM 1388 O O . ALA A 1 181 ? -29.010 -30.234 -3.329 1.00 51.38 181 ALA A O 1
ATOM 1389 N N . PRO A 1 182 ? -28.504 -29.399 -5.350 1.00 59.16 182 PRO A N 1
ATOM 1390 C CA . PRO A 1 182 ? -28.557 -30.702 -5.999 1.00 59.16 182 PRO A CA 1
ATOM 1391 C C . PRO A 1 182 ? -27.512 -31.637 -5.380 1.00 59.16 182 PRO A C 1
ATOM 1393 O O . PRO A 1 182 ? -26.348 -31.260 -5.188 1.00 59.16 182 PRO A O 1
ATOM 1396 N N . PHE A 1 183 ? -27.951 -32.856 -5.050 1.00 49.88 183 PHE A N 1
ATOM 1397 C CA . PHE A 1 183 ? -27.133 -33.905 -4.445 1.00 49.88 183 PHE A CA 1
ATOM 1398 C C . PHE A 1 183 ? -25.859 -34.111 -5.280 1.00 49.88 183 PHE A C 1
ATOM 1400 O O . PHE A 1 183 ? -25.916 -34.564 -6.420 1.00 49.88 183 PHE A O 1
ATOM 1407 N N . GLY A 1 184 ? -24.716 -33.691 -4.734 1.00 55.38 184 GLY A N 1
ATOM 1408 C CA . GLY A 1 184 ? -23.411 -33.727 -5.404 1.00 55.38 184 GLY A CA 1
ATOM 1409 C C . GLY A 1 184 ? -22.604 -32.433 -5.274 1.00 55.38 184 GLY A C 1
ATOM 1410 O O . GLY A 1 184 ? -21.398 -32.494 -5.045 1.00 55.38 184 GLY A O 1
ATOM 1411 N N . PHE A 1 185 ? -23.245 -31.259 -5.315 1.00 57.94 185 PHE A N 1
ATOM 1412 C CA . PHE A 1 185 ? -22.519 -29.980 -5.207 1.00 57.94 185 PHE A CA 1
ATOM 1413 C C . PHE A 1 185 ? -22.101 -29.665 -3.760 1.00 57.94 185 PHE A C 1
ATOM 1415 O O . PHE A 1 185 ? -21.009 -29.149 -3.523 1.00 57.94 185 PHE A O 1
ATOM 1422 N N . ALA A 1 186 ? -22.928 -30.064 -2.785 1.00 56.38 186 ALA A N 1
ATOM 1423 C CA . ALA A 1 186 ? -22.624 -29.922 -1.360 1.00 56.38 186 ALA A CA 1
ATOM 1424 C C . ALA A 1 186 ? -21.346 -30.685 -0.963 1.00 56.38 186 ALA A C 1
ATOM 1426 O O . ALA A 1 186 ? -20.489 -30.126 -0.283 1.00 56.38 186 ALA A O 1
ATOM 1427 N N . ALA A 1 187 ? -21.164 -31.911 -1.470 1.00 58.34 187 ALA A N 1
ATOM 1428 C CA . ALA A 1 187 ? -19.984 -32.733 -1.192 1.00 58.34 187 ALA A CA 1
ATOM 1429 C C . ALA A 1 187 ? -18.681 -32.092 -1.703 1.00 58.34 187 ALA A C 1
ATOM 1431 O O . ALA A 1 187 ? -17.661 -32.142 -1.020 1.00 58.34 187 ALA A O 1
ATOM 1432 N N . PHE A 1 188 ? -18.722 -31.432 -2.866 1.00 59.06 188 PHE A N 1
ATOM 1433 C CA . PHE A 1 188 ? -17.545 -30.782 -3.445 1.00 59.06 188 PHE A CA 1
ATOM 1434 C C . PHE A 1 188 ? -17.156 -29.504 -2.685 1.00 59.06 188 PHE A C 1
ATOM 1436 O O . PHE A 1 188 ? -15.976 -29.234 -2.474 1.00 59.06 188 PHE A O 1
ATOM 1443 N N . THR A 1 189 ? -18.141 -28.737 -2.205 1.00 53.06 189 THR A N 1
ATOM 1444 C CA . THR A 1 189 ? -17.887 -27.525 -1.404 1.00 53.06 189 THR A CA 1
ATOM 1445 C C . THR A 1 189 ? -17.569 -27.800 0.069 1.00 53.06 189 THR A C 1
ATOM 1447 O O . THR A 1 189 ? -17.028 -26.926 0.745 1.00 53.06 189 THR A O 1
ATOM 1450 N N . SER A 1 190 ? -17.859 -29.000 0.581 1.00 53.53 190 SER A N 1
ATOM 1451 C CA . SER A 1 190 ? -17.463 -29.400 1.939 1.00 53.53 190 SER A CA 1
ATOM 1452 C C . SER A 1 190 ? -15.951 -29.595 2.082 1.00 53.53 190 SER A C 1
ATOM 1454 O O . SER A 1 190 ? -15.417 -29.374 3.164 1.00 53.53 190 SER A O 1
ATOM 1456 N N . LEU A 1 191 ? -15.235 -29.926 1.000 1.00 56.75 191 LEU A N 1
ATOM 1457 C CA . LEU A 1 191 ? -13.778 -30.112 1.031 1.00 56.75 191 LEU A CA 1
ATOM 1458 C C . LEU A 1 191 ? -13.000 -28.796 1.193 1.00 56.75 191 LEU A C 1
ATOM 1460 O O . LEU A 1 191 ? -11.914 -28.800 1.762 1.00 56.75 191 LEU A O 1
ATOM 1464 N N . THR A 1 192 ? -13.550 -27.663 0.747 1.00 52.53 192 THR A N 1
ATOM 1465 C CA . THR A 1 192 ? -12.922 -26.340 0.925 1.00 52.53 192 THR A CA 1
ATOM 1466 C C . THR A 1 192 ? -13.320 -25.651 2.230 1.00 52.53 192 THR A C 1
ATOM 1468 O O . THR A 1 192 ? -12.658 -24.707 2.648 1.00 52.53 192 THR A O 1
ATOM 1471 N N . ARG A 1 193 ? -14.374 -26.134 2.903 1.00 53.75 193 ARG A N 1
ATOM 1472 C CA . ARG A 1 193 ? -14.842 -25.640 4.211 1.00 53.75 193 ARG A CA 1
ATOM 1473 C C . ARG A 1 193 ? -14.238 -26.378 5.407 1.00 53.75 193 ARG A C 1
ATOM 1475 O O . ARG A 1 193 ? -14.658 -26.130 6.532 1.00 53.75 193 ARG A O 1
ATOM 1482 N N . GLY A 1 194 ? -13.269 -27.264 5.185 1.00 42.47 194 GLY A N 1
ATOM 1483 C CA . GLY A 1 194 ? -12.570 -27.985 6.243 1.00 42.47 194 GLY A CA 1
ATOM 1484 C C . GLY A 1 194 ? -11.689 -27.074 7.100 1.00 42.47 194 GLY A C 1
ATOM 1485 O O . GLY A 1 194 ? -10.469 -27.140 7.018 1.00 42.47 194 GLY A O 1
ATOM 1486 N N . THR A 1 195 ? -12.287 -26.261 7.971 1.00 48.91 195 THR A N 1
ATOM 1487 C CA . THR A 1 195 ? -11.680 -25.984 9.272 1.00 48.91 195 THR A CA 1
ATOM 1488 C C . THR A 1 195 ? -11.594 -27.323 9.989 1.00 48.91 195 THR A C 1
ATOM 1490 O O . THR A 1 195 ? -12.605 -27.826 10.485 1.00 48.91 195 THR A O 1
ATOM 1493 N N . LEU A 1 196 ? -10.408 -27.936 9.971 1.00 50.88 196 LEU A N 1
ATOM 1494 C CA . LEU A 1 196 ? -10.105 -29.048 10.862 1.00 50.88 196 LEU A CA 1
ATOM 1495 C C . LEU A 1 196 ? -10.466 -28.590 12.287 1.00 50.88 196 LEU A C 1
ATOM 1497 O O . LEU A 1 196 ? -9.996 -27.522 12.697 1.00 50.88 196 LEU A O 1
ATOM 1501 N N . PRO A 1 197 ? -11.298 -29.330 13.040 1.00 61.22 197 PRO A N 1
ATOM 1502 C CA . PRO A 1 197 ? -11.409 -29.082 14.468 1.00 61.22 197 PRO A CA 1
ATOM 1503 C C . PRO A 1 197 ? -9.999 -29.168 15.075 1.00 61.22 197 PRO A C 1
ATOM 1505 O O . PRO A 1 197 ? -9.215 -30.016 14.637 1.00 61.22 197 PRO A O 1
ATOM 1508 N N . PRO A 1 198 ? -9.647 -28.277 16.021 1.00 67.00 198 PRO A N 1
ATOM 1509 C CA . PRO A 1 198 ? -8.321 -28.269 16.620 1.00 67.00 198 PRO A CA 1
ATOM 1510 C C . PRO A 1 198 ? -8.026 -29.657 17.185 1.00 67.00 198 PRO A C 1
ATOM 1512 O O . PRO A 1 198 ? -8.809 -30.194 17.971 1.00 67.00 198 PRO A O 1
ATOM 1515 N N . GLU A 1 199 ? -6.925 -30.246 16.725 1.00 75.69 199 GLU A N 1
ATOM 1516 C CA . GLU A 1 199 ? -6.428 -31.523 17.219 1.00 75.69 199 GLU A CA 1
ATOM 1517 C C . GLU A 1 199 ? -6.290 -31.426 18.749 1.00 75.69 199 GLU A C 1
ATOM 1519 O O . GLU A 1 199 ? -5.684 -30.466 19.241 1.00 75.69 199 GLU A O 1
ATOM 1524 N N . PRO A 1 200 ? -6.905 -32.340 19.525 1.00 79.00 200 PRO A N 1
ATOM 1525 C CA . PRO A 1 200 ? -6.797 -32.287 20.973 1.00 79.00 200 PRO A CA 1
ATOM 1526 C C . PRO A 1 200 ? -5.321 -32.430 21.372 1.00 79.00 200 PRO A C 1
ATOM 1528 O O . PRO A 1 200 ? -4.610 -33.248 20.784 1.00 79.00 200 PRO A O 1
ATOM 1531 N N . PRO A 1 201 ? -4.843 -31.645 22.353 1.00 79.12 201 PRO A N 1
ATOM 1532 C CA . PRO A 1 201 ? -3.446 -31.680 22.755 1.00 79.12 201 PRO A CA 1
ATOM 1533 C C . PRO A 1 201 ? -3.053 -33.098 23.201 1.00 79.12 201 PRO A C 1
ATOM 1535 O O . PRO A 1 201 ? -3.856 -33.778 23.851 1.00 79.12 201 PRO A O 1
ATOM 1538 N N . PRO A 1 202 ? -1.833 -33.558 22.868 1.00 82.62 202 PRO A N 1
ATOM 1539 C CA . PRO A 1 202 ? -1.370 -34.886 23.239 1.00 82.62 202 PRO A CA 1
ATOM 1540 C C . PRO A 1 202 ? -1.408 -35.043 24.760 1.00 82.62 202 PRO A C 1
ATOM 1542 O O . PRO A 1 202 ? -0.890 -34.206 25.501 1.00 82.62 202 PRO A O 1
ATOM 1545 N N . ALA A 1 203 ? -2.039 -36.120 25.229 1.00 82.06 203 ALA A N 1
ATOM 1546 C CA . ALA A 1 203 ? -2.080 -36.447 26.645 1.00 82.06 203 ALA A CA 1
ATOM 1547 C C . ALA A 1 203 ? -0.653 -36.739 27.129 1.00 82.06 203 ALA A C 1
ATOM 1549 O O . ALA A 1 203 ? -0.044 -37.734 26.731 1.00 82.06 203 ALA A O 1
ATOM 1550 N N . HIS A 1 204 ? -0.114 -35.862 27.973 1.00 75.62 204 HIS A N 1
ATOM 1551 C CA . HIS A 1 204 ? 1.134 -36.141 28.667 1.00 75.62 204 HIS A CA 1
ATOM 1552 C C . HIS A 1 204 ? 0.911 -37.306 29.647 1.00 75.62 204 HIS A C 1
ATOM 1554 O O . HIS A 1 204 ? -0.068 -37.277 30.399 1.00 75.62 204 HIS A O 1
ATOM 1560 N N . PRO A 1 205 ? 1.778 -38.335 29.646 1.00 77.75 205 PRO A N 1
ATOM 1561 C CA . PRO A 1 205 ? 1.729 -39.375 30.661 1.00 77.75 205 PRO A CA 1
ATOM 1562 C C . PRO A 1 205 ? 2.001 -38.741 32.028 1.00 77.75 205 PRO A C 1
ATOM 1564 O O . PRO A 1 205 ? 2.991 -38.035 32.208 1.00 77.75 205 PRO A O 1
ATOM 1567 N N . MET A 1 206 ? 1.083 -38.961 32.966 1.00 73.56 206 MET A N 1
ATOM 1568 C CA . MET A 1 206 ? 1.284 -38.637 34.375 1.00 73.56 206 MET A CA 1
ATOM 1569 C C . MET A 1 206 ? 2.205 -39.714 34.959 1.00 73.56 206 MET A C 1
ATOM 1571 O O . MET A 1 206 ? 1.827 -40.888 34.957 1.00 73.56 206 MET A O 1
ATOM 1575 N N . GLU A 1 207 ? 3.395 -39.317 35.406 1.00 72.62 207 GLU A N 1
ATOM 1576 C CA . GLU A 1 207 ? 4.232 -40.102 36.327 1.00 72.62 207 GLU A CA 1
ATOM 1577 C C . GLU A 1 207 ? 3.860 -39.799 37.783 1.00 72.62 207 GLU A C 1
ATOM 1579 O O . GLU A 1 207 ? 3.545 -38.622 38.084 1.00 72.62 207 GLU A O 1
#

Foldseek 3Di:
DDDDDDDDDDDDDPDPPPPPPDPDDPDDDDPVVVVVVVLVVVLQVLLVVLLVQQVLLVQVVVVVVPPDPPPDPDDDDDDPPDPVPHPDQVQLLQQKWWAFPVRDTAGANHKDFDAPDDDPDSVVRSNVGQWMWGAHPVGDIDIDGSSGTDDMGGHDPVNVVVVVVVVVVVVVVVVVCVVPDPPPPVVVVVVVVPPPDPDPPDDDDDD

Radius of gyration: 30.28 Å; chains: 1; bounding box: 78×104×64 Å

pLDDT: mean 79.26, std 14.9, range [42.47, 97.75]

Sequence (207 aa):
MKPRRNPRKKPAIPTRTKLARSPQRAATLNPEQLVTMRDLFWQNVLREMLTSLSIMSQQLAAAESQAPSATDAQAESAPPPDPATLPDPSLFDGRLGIVTKGGDRIAIASIIPLHACGSQDPLAAAIECTIFQVRTPDGHVFTLPIQEIRAFHALSPEVMARLEETARRRAARREQAEDTAPFGFAAFTSLTRGTLPPEPPPAHPME